Protein AF-0000000085768126 (afdb_homodimer)

Foldseek 3Di:
DPPCPPPPLLDPVLLVCLVVQADDDPDDLVVSLVVLVVSVVSNFDDQVSPDDDPNHRDHGDDCDLVNLLVSLQVSQCRVPVCRVVVCCVVCVVVCPVDPPNVCSVVCSVCVVVSVVVVVVVVVVVVVVVVVVVPPPPPDPPPPPQPVVCVVVVHDRPPPPD/DPPPVDPPLLDPVLLCCLVVQADDDPDDLVVSLVVLVNSVVSNFDDQVSPDDDPNHRDHGDDCDLVNLLVSLQVSQCRVPVCRVVVCCVVCVVVCPVDPPNVCSVVCSVCVVVSVVVVVVVVVVVVVVVVVVVPPPPPDPPPPPQPVVCVVVVDDRPPPPD

Organism: Holothuria leucospilota (NCBI:txid206669)

Structure (mmCIF, N/CA/C/O backbone):
data_AF-0000000085768126-model_v1
#
loop_
_entity.id
_entity.type
_entity.pdbx_description
1 polymer 'Uncharacterized protein'
#
loop_
_atom_site.group_PDB
_atom_site.id
_atom_site.type_symbol
_atom_site.label_atom_id
_atom_site.label_alt_id
_atom_site.label_comp_id
_atom_site.label_asym_id
_atom_site.label_entity_id
_atom_site.label_seq_id
_atom_site.pdbx_PDB_ins_code
_atom_site.Cartn_x
_atom_site.Cartn_y
_atom_site.Cartn_z
_atom_site.occupancy
_atom_site.B_iso_or_equiv
_atom_site.auth_seq_id
_atom_site.auth_comp_id
_atom_site.auth_asym_id
_atom_site.auth_atom_id
_atom_site.pdbx_PDB_model_num
ATOM 1 N N . MET A 1 1 ? 17.344 -19.062 17.188 1 19.67 1 MET A N 1
ATOM 2 C CA . MET A 1 1 ? 16.25 -18.703 18.078 1 19.67 1 MET A CA 1
ATOM 3 C C . MET A 1 1 ? 15.172 -17.938 17.312 1 19.67 1 MET A C 1
ATOM 5 O O . MET A 1 1 ? 15.414 -16.844 16.812 1 19.67 1 MET A O 1
ATOM 9 N N . ILE A 1 2 ? 14.375 -18.531 16.5 1 21.92 2 ILE A N 1
ATOM 10 C CA . ILE A 1 2 ? 13.5 -18.344 15.344 1 21.92 2 ILE A CA 1
ATOM 11 C C . ILE A 1 2 ? 12.297 -17.484 15.727 1 21.92 2 ILE A C 1
ATOM 13 O O . ILE A 1 2 ? 11.711 -17.672 16.797 1 21.92 2 ILE A O 1
ATOM 17 N N . ARG A 1 3 ? 12.25 -16.203 15.562 1 25.89 3 ARG A N 1
ATOM 18 C CA . ARG A 1 3 ? 11.266 -15.219 16.016 1 25.89 3 ARG A CA 1
ATOM 19 C C . ARG A 1 3 ? 9.867 -15.828 16.047 1 25.89 3 ARG A C 1
ATOM 21 O O . ARG A 1 3 ? 9.352 -16.266 15.016 1 25.89 3 ARG A O 1
ATOM 28 N N . LEU A 1 4 ? 9.539 -16.594 16.969 1 26.02 4 LEU A N 1
ATOM 29 C CA . LEU A 1 4 ? 8.305 -17.188 17.469 1 26.02 4 LEU A CA 1
ATOM 30 C C . LEU A 1 4 ? 7.152 -16.188 17.359 1 26.02 4 LEU A C 1
ATOM 32 O O . LEU A 1 4 ? 7.094 -15.219 18.125 1 26.02 4 LEU A O 1
ATOM 36 N N . HIS A 1 5 ? 7.008 -15.43 16.328 1 31.81 5 HIS A N 1
ATOM 37 C CA . HIS A 1 5 ? 5.816 -14.609 16.156 1 31.81 5 HIS A CA 1
ATOM 38 C C . HIS A 1 5 ? 4.594 -15.273 16.781 1 31.81 5 HIS A C 1
ATOM 40 O O . HIS A 1 5 ? 4.211 -16.375 16.391 1 31.81 5 HIS A O 1
ATOM 46 N N . TYR A 1 6 ? 4.344 -15.305 17.969 1 30.72 6 TYR A N 1
ATOM 47 C CA . TYR A 1 6 ? 3.18 -15.711 18.75 1 30.72 6 TYR A CA 1
ATOM 48 C C . TYR A 1 6 ? 1.896 -15.539 17.953 1 30.72 6 TYR A C 1
ATOM 50 O O . TYR A 1 6 ? 1.869 -14.797 16.969 1 30.72 6 TYR A O 1
ATOM 58 N N . GLY A 1 7 ? 0.74 -16.359 18.266 1 35.06 7 GLY A N 1
ATOM 59 C CA . GLY A 1 7 ? -0.595 -16.719 17.797 1 35.06 7 GLY A CA 1
ATOM 60 C C . GLY A 1 7 ? -1.416 -15.508 17.375 1 35.06 7 GLY A C 1
ATOM 61 O O . GLY A 1 7 ? -2.641 -15.508 17.531 1 35.06 7 GLY A O 1
ATOM 62 N N . PHE A 1 8 ? -0.805 -14.406 17.375 1 40.41 8 PHE A N 1
ATOM 63 C CA . PHE A 1 8 ? -1.744 -13.344 17.016 1 40.41 8 PHE A CA 1
ATOM 64 C C . PHE A 1 8 ? -2.434 -13.656 15.695 1 40.41 8 PHE A C 1
ATOM 66 O O . PHE A 1 8 ? -1.77 -13.922 14.695 1 40.41 8 PHE A O 1
ATOM 73 N N . GLN A 1 9 ? -3.441 -14.406 15.805 1 44.56 9 GLN A N 1
ATOM 74 C CA . GLN A 1 9 ? -4.355 -14.656 14.695 1 44.56 9 GLN A CA 1
ATOM 75 C C . GLN A 1 9 ? -4.445 -13.445 13.773 1 44.56 9 GLN A C 1
ATOM 77 O O . GLN A 1 9 ? -4.562 -12.312 14.242 1 44.56 9 GLN A O 1
ATOM 82 N N . THR A 1 10 ? -3.637 -13.555 12.648 1 55.72 10 THR A N 1
ATOM 83 C CA . THR A 1 10 ? -3.779 -12.586 11.562 1 55.72 10 THR A CA 1
ATOM 84 C C . THR A 1 10 ? -5.227 -12.133 11.43 1 55.72 10 THR A C 1
ATOM 86 O O . THR A 1 10 ? -6.117 -12.938 11.156 1 55.72 10 THR A O 1
ATOM 89 N N . SER A 1 11 ? -5.695 -11.25 12.383 1 60.53 11 SER A N 1
ATOM 90 C CA . SER A 1 11 ? -7.016 -10.672 12.141 1 60.53 11 SER A CA 1
ATOM 91 C C . SER A 1 11 ? -6.949 -9.562 11.094 1 60.53 11 SER A C 1
ATOM 93 O O . SER A 1 11 ? -5.863 -9.109 10.727 1 60.53 11 SER A O 1
ATOM 95 N N . GLY A 1 12 ? -8.039 -9.453 10.375 1 66.38 12 GLY A N 1
ATOM 96 C CA . GLY A 1 12 ? -8.18 -8.289 9.508 1 66.38 12 GLY A CA 1
ATOM 97 C C . GLY A 1 12 ? -7.742 -7 10.172 1 66.38 12 GLY A C 1
ATOM 98 O O . GLY A 1 12 ? -7.277 -6.078 9.492 1 66.38 12 GLY A O 1
ATOM 99 N N . SER A 1 13 ? -7.715 -6.98 11.484 1 74.75 13 SER A N 1
ATOM 100 C CA . SER A 1 13 ? -7.301 -5.789 12.219 1 74.75 13 SER A CA 1
ATOM 101 C C . SER A 1 13 ? -5.781 -5.629 12.203 1 74.75 13 SER A C 1
ATOM 103 O O . SER A 1 13 ? -5.273 -4.508 12.156 1 74.75 13 SER A O 1
ATOM 105 N N . HIS A 1 14 ? -5.145 -6.711 12.125 1 82.38 14 HIS A N 1
ATOM 106 C CA . HIS A 1 14 ? -3.686 -6.691 12.117 1 82.38 14 HIS A CA 1
ATOM 107 C C . HIS A 1 14 ? -3.148 -6.055 10.836 1 82.38 14 HIS A C 1
ATOM 109 O O . HIS A 1 14 ? -2.154 -5.328 10.875 1 82.38 14 HIS A O 1
ATOM 115 N N . PHE A 1 15 ? -3.887 -6.301 9.828 1 89.38 15 PHE A N 1
ATOM 116 C CA . PHE A 1 15 ? -3.475 -5.742 8.547 1 89.38 15 PHE A CA 1
ATOM 117 C C . PHE A 1 15 ? -3.447 -4.219 8.602 1 89.38 15 PHE A C 1
ATOM 119 O O . PHE A 1 15 ? -2.551 -3.586 8.039 1 89.38 15 PHE A O 1
ATOM 126 N N . LEU A 1 16 ? -4.312 -3.645 9.359 1 93.56 16 LEU A N 1
ATOM 127 C CA . LEU A 1 16 ? -4.43 -2.193 9.461 1 93.56 16 LEU A CA 1
ATOM 128 C C . LEU A 1 16 ? -3.252 -1.609 10.234 1 93.56 16 LEU A C 1
ATOM 130 O O . LEU A 1 16 ? -2.98 -0.409 10.148 1 93.56 16 LEU A O 1
ATOM 134 N N . ASP A 1 17 ? -2.559 -2.391 10.969 1 92.06 17 ASP A N 1
ATOM 135 C CA . ASP A 1 17 ? -1.401 -1.924 11.727 1 92.06 17 ASP A CA 1
ATOM 136 C C . ASP A 1 17 ? -0.265 -1.511 10.797 1 92.06 17 ASP A C 1
ATOM 138 O O . ASP A 1 17 ? 0.667 -0.819 11.211 1 92.06 17 ASP A O 1
ATOM 142 N N . LEU A 1 18 ? -0.354 -1.958 9.578 1 93.12 18 LEU A N 1
ATOM 143 C CA . LEU A 1 18 ? 0.599 -1.505 8.57 1 93.12 18 LEU A CA 1
ATOM 144 C C . LEU A 1 18 ? 0.631 0.018 8.5 1 93.12 18 LEU A C 1
ATOM 146 O O . LEU A 1 18 ? 1.672 0.607 8.203 1 93.12 18 LEU A O 1
ATOM 150 N N . ASN A 1 19 ? -0.471 0.604 8.781 1 94 19 ASN A N 1
ATOM 151 C CA . ASN A 1 19 ? -0.594 2.057 8.703 1 94 19 ASN A CA 1
ATOM 152 C C . ASN A 1 19 ? 0.295 2.748 9.734 1 94 19 ASN A C 1
ATOM 154 O O . ASN A 1 19 ? 0.642 3.92 9.578 1 94 19 ASN A O 1
ATOM 158 N N . ASP A 1 20 ? 0.643 2.066 10.773 1 92.25 20 ASP A N 1
ATOM 159 C CA . ASP A 1 20 ? 1.375 2.67 11.883 1 92.25 20 ASP A CA 1
ATOM 160 C C . ASP A 1 20 ? 2.883 2.508 11.695 1 92.25 20 ASP A C 1
ATOM 162 O O . ASP A 1 20 ? 3.67 3.07 12.461 1 92.25 20 ASP A O 1
ATOM 166 N N . ILE A 1 21 ? 3.211 1.778 10.711 1 95.19 21 ILE A N 1
ATOM 167 C CA . ILE A 1 21 ? 4.637 1.566 10.477 1 95.19 21 ILE A CA 1
ATOM 168 C C . ILE A 1 21 ? 5.258 2.834 9.891 1 95.19 21 ILE A C 1
ATOM 170 O O . ILE A 1 21 ? 4.727 3.41 8.938 1 95.19 21 ILE A O 1
ATOM 174 N N . LYS A 1 22 ? 6.266 3.299 10.508 1 96.31 22 LYS A N 1
ATOM 175 C CA . LYS A 1 22 ? 7.031 4.461 10.062 1 96.31 22 LYS A CA 1
ATOM 176 C C . LYS A 1 22 ? 8.531 4.215 10.188 1 96.31 22 LYS A C 1
ATOM 178 O O . LYS A 1 22 ? 8.953 3.314 10.922 1 96.31 22 LYS A O 1
ATOM 183 N N . LEU A 1 23 ? 9.305 4.902 9.461 1 97.06 23 LEU A N 1
ATOM 184 C CA . LEU A 1 23 ? 10.75 4.867 9.641 1 97.06 23 LEU A CA 1
ATOM 185 C C . LEU A 1 23 ? 11.148 5.453 10.992 1 97.06 23 LEU A C 1
ATOM 187 O O . LEU A 1 23 ? 10.852 6.617 11.281 1 97.06 23 LEU A O 1
ATOM 191 N N . GLU A 1 24 ? 11.75 4.656 11.797 1 95.5 24 GLU A N 1
ATOM 192 C CA . GLU A 1 24 ? 12.172 5.117 13.117 1 95.5 24 GLU A CA 1
ATOM 193 C C . GLU A 1 24 ? 13.5 5.863 13.039 1 95.5 24 GLU A C 1
ATOM 195 O O . GLU A 1 24 ? 14.266 5.688 12.086 1 95.5 24 GLU A O 1
ATOM 200 N N . VAL A 1 25 ? 13.703 6.68 14.102 1 93.94 25 VAL A N 1
ATOM 201 C CA . VAL A 1 25 ? 14.953 7.438 14.172 1 93.94 25 VAL A CA 1
ATOM 202 C C . VAL A 1 25 ? 16.141 6.484 14.203 1 93.94 25 VAL A C 1
ATOM 204 O O . VAL A 1 25 ? 16.141 5.504 14.953 1 93.94 25 VAL A O 1
ATOM 207 N N . ASP A 1 26 ? 17.125 6.641 13.289 1 93.12 26 ASP A N 1
ATOM 208 C CA . ASP A 1 26 ? 18.391 5.898 13.203 1 93.12 26 ASP A CA 1
ATOM 209 C C . ASP A 1 26 ? 18.141 4.469 12.727 1 93.12 26 ASP A C 1
ATOM 211 O O . ASP A 1 26 ? 19.016 3.605 12.875 1 93.12 26 ASP A O 1
ATOM 215 N N . GLU A 1 27 ? 16.969 4.184 12.305 1 95.88 27 GLU A N 1
ATOM 216 C CA . GLU A 1 27 ? 16.688 2.869 11.734 1 95.88 27 GLU A CA 1
ATOM 217 C C . GLU A 1 27 ? 17.297 2.725 10.344 1 95.88 27 GLU A C 1
ATOM 219 O O . GLU A 1 27 ? 17.219 3.645 9.523 1 95.88 27 GLU A O 1
ATOM 224 N N . ARG A 1 28 ? 17.984 1.6 10.266 1 96.38 28 ARG A N 1
ATOM 225 C CA . ARG A 1 28 ? 18.469 1.31 8.914 1 96.38 28 ARG A CA 1
ATOM 226 C C . ARG A 1 28 ? 17.312 1.061 7.961 1 96.38 28 ARG A C 1
ATOM 228 O O . ARG A 1 28 ? 16.312 0.429 8.336 1 96.38 28 ARG A O 1
ATOM 235 N N . TYR A 1 29 ? 17.422 1.49 6.707 1 97.19 29 TYR A N 1
ATOM 236 C CA . TYR A 1 29 ? 16.391 1.315 5.695 1 97.19 29 TYR A CA 1
ATOM 237 C C . TYR A 1 29 ? 16.047 -0.158 5.516 1 97.19 29 TYR A C 1
ATOM 239 O O . TYR A 1 29 ? 14.875 -0.513 5.355 1 97.19 29 TYR A O 1
ATOM 247 N N . GLU A 1 30 ? 17.062 -0.998 5.59 1 97.25 30 GLU A N 1
ATOM 248 C CA . GLU A 1 30 ? 16.844 -2.432 5.414 1 97.25 30 GLU A CA 1
ATOM 249 C C . GLU A 1 30 ? 16.031 -3.016 6.562 1 97.25 30 GLU A C 1
ATOM 251 O O . GLU A 1 30 ? 15.234 -3.941 6.359 1 97.25 30 GLU A O 1
ATOM 256 N N . ASP A 1 31 ? 16.156 -2.521 7.75 1 97.25 31 ASP A N 1
ATOM 257 C CA . ASP A 1 31 ? 15.367 -2.984 8.891 1 97.25 31 ASP A CA 1
ATOM 258 C C . ASP A 1 31 ? 13.891 -2.629 8.711 1 97.25 31 ASP A C 1
ATOM 260 O O . ASP A 1 31 ? 13.016 -3.426 9.047 1 97.25 31 ASP A O 1
ATOM 264 N N . LEU A 1 32 ? 13.68 -1.442 8.242 1 97.81 32 LEU A N 1
ATOM 265 C CA . LEU A 1 32 ? 12.312 -1.045 7.914 1 97.81 32 LEU A CA 1
ATOM 266 C C . LEU A 1 32 ? 11.688 -2.012 6.91 1 97.81 32 LEU A C 1
ATOM 268 O O . LEU A 1 32 ? 10.539 -2.428 7.074 1 97.81 32 LEU A O 1
ATOM 272 N N . TYR A 1 33 ? 12.477 -2.379 5.934 1 97.94 33 TYR A N 1
ATOM 273 C CA . TYR A 1 33 ? 12 -3.316 4.922 1 97.94 33 TYR A CA 1
ATOM 274 C C . TYR A 1 33 ? 11.633 -4.656 5.551 1 97.94 33 TYR A C 1
ATOM 276 O O . TYR A 1 33 ? 10.594 -5.238 5.23 1 97.94 33 TYR A O 1
ATOM 284 N N . GLN A 1 34 ? 12.422 -5.078 6.398 1 97.44 34 GLN A N 1
ATOM 285 C CA . GLN A 1 34 ? 12.188 -6.355 7.062 1 97.44 34 GLN A CA 1
ATOM 286 C C . GLN A 1 34 ? 10.938 -6.305 7.93 1 97.44 34 GLN A C 1
ATOM 288 O O . GLN A 1 34 ? 10.188 -7.277 8 1 97.44 34 GLN A O 1
ATOM 293 N N . ARG A 1 35 ? 10.719 -5.203 8.594 1 96.62 35 ARG A N 1
ATOM 294 C CA . ARG A 1 35 ? 9.5 -5.043 9.391 1 96.62 35 ARG A CA 1
ATOM 295 C C . ARG A 1 35 ? 8.258 -5.082 8.508 1 96.62 35 ARG A C 1
ATOM 297 O O . ARG A 1 35 ? 7.254 -5.695 8.867 1 96.62 35 ARG A O 1
ATOM 304 N N . LEU A 1 36 ? 8.367 -4.48 7.332 1 96.69 36 LEU A N 1
ATOM 305 C CA . LEU A 1 36 ? 7.254 -4.48 6.391 1 96.69 36 LEU A CA 1
ATOM 306 C C . LEU A 1 36 ? 6.98 -5.887 5.871 1 96.69 36 LEU A C 1
ATOM 308 O O . LEU A 1 36 ? 5.828 -6.324 5.816 1 96.69 36 LEU A O 1
ATOM 312 N N . CYS A 1 37 ? 8.039 -6.602 5.527 1 96.12 37 CYS A N 1
ATOM 313 C CA . CYS A 1 37 ? 7.895 -7.977 5.07 1 96.12 37 CYS A CA 1
ATOM 314 C C . CYS A 1 37 ? 7.246 -8.844 6.141 1 96.12 37 CYS A C 1
ATOM 316 O O . CYS A 1 37 ? 6.34 -9.625 5.848 1 96.12 37 CYS A O 1
ATOM 318 N N . ALA A 1 38 ? 7.645 -8.625 7.336 1 93.38 38 ALA A N 1
ATOM 319 C CA . ALA A 1 38 ? 7.172 -9.453 8.445 1 93.38 38 ALA A CA 1
ATOM 320 C C . ALA A 1 38 ? 5.672 -9.266 8.664 1 93.38 38 ALA A C 1
ATOM 322 O O . ALA A 1 38 ? 4.938 -10.25 8.805 1 93.38 38 ALA A O 1
ATOM 323 N N . ILE A 1 39 ? 5.254 -8.047 8.672 1 92.62 39 ILE A N 1
ATOM 324 C CA . ILE A 1 39 ? 3.844 -7.785 8.945 1 92.62 39 ILE A CA 1
ATOM 325 C C . ILE A 1 39 ? 2.988 -8.328 7.801 1 92.62 39 ILE A C 1
ATOM 327 O O . ILE A 1 39 ? 1.88 -8.82 8.023 1 92.62 39 ILE A O 1
ATOM 331 N N . ILE A 1 40 ? 3.459 -8.203 6.566 1 93.75 40 ILE A N 1
ATOM 332 C CA . ILE A 1 40 ? 2.686 -8.68 5.422 1 93.75 40 ILE A CA 1
ATOM 333 C C . ILE A 1 40 ? 2.637 -10.203 5.43 1 93.75 40 ILE A C 1
ATOM 335 O O . ILE A 1 40 ? 1.578 -10.797 5.219 1 93.75 40 ILE A O 1
ATOM 339 N N . GLU A 1 41 ? 3.715 -10.805 5.707 1 91.31 41 GLU A N 1
ATOM 340 C CA . GLU A 1 41 ? 3.754 -12.266 5.785 1 91.31 41 GLU A CA 1
ATOM 341 C C . GLU A 1 41 ? 2.818 -12.781 6.871 1 91.31 41 GLU A C 1
ATOM 343 O O . GLU A 1 41 ? 2.119 -13.781 6.672 1 91.31 41 GLU A O 1
ATOM 348 N N . ASP A 1 42 ? 2.781 -12.047 7.926 1 88.38 42 ASP A N 1
ATOM 349 C CA . ASP A 1 42 ? 1.903 -12.398 9.039 1 88.38 42 ASP A CA 1
ATOM 350 C C . ASP A 1 42 ? 0.437 -12.188 8.664 1 88.38 42 ASP A C 1
ATOM 352 O O . ASP A 1 42 ? -0.459 -12.672 9.359 1 88.38 42 ASP A O 1
ATOM 356 N N . SER A 1 43 ? 0.296 -11.406 7.633 1 88.94 43 SER A N 1
ATOM 357 C CA . SER A 1 43 ? -1.07 -11.039 7.273 1 88.94 43 SER A CA 1
ATOM 358 C C . SER A 1 43 ? -1.609 -11.93 6.16 1 88.94 43 SER A C 1
ATOM 360 O O . SER A 1 43 ? -2.779 -11.82 5.785 1 88.94 43 SER A O 1
ATOM 362 N N . LEU A 1 44 ? -0.746 -12.789 5.645 1 91.69 44 LEU A N 1
ATOM 363 C CA . LEU A 1 44 ? -1.207 -13.727 4.625 1 91.69 44 LEU A CA 1
ATOM 364 C C . LEU A 1 44 ? -2.201 -14.719 5.215 1 91.69 44 LEU A C 1
ATOM 366 O O . LEU A 1 44 ? -1.986 -15.242 6.309 1 91.69 44 LEU A O 1
ATOM 370 N N . LEU A 1 45 ? -3.184 -14.922 4.477 1 89.25 45 LEU A N 1
ATOM 371 C CA . LEU A 1 45 ? -4.262 -15.75 5 1 89.25 45 LEU A CA 1
ATOM 372 C C . LEU A 1 45 ? -3.93 -17.234 4.848 1 89.25 45 LEU A C 1
ATOM 374 O O . LEU A 1 45 ? -3.35 -17.641 3.844 1 89.25 45 LEU A O 1
ATOM 378 N N . THR A 1 46 ? -4.305 -17.969 5.898 1 87.94 46 THR A N 1
ATOM 379 C CA . THR A 1 46 ? -4.195 -19.422 5.918 1 87.94 46 THR A CA 1
ATOM 380 C C . THR A 1 46 ? -5.535 -20.062 6.27 1 87.94 46 THR A C 1
ATOM 382 O O . THR A 1 46 ? -6.398 -19.406 6.871 1 87.94 46 THR A O 1
ATOM 385 N N . PRO A 1 47 ? -5.715 -21.266 5.832 1 85.25 47 PRO A N 1
ATOM 386 C CA . PRO A 1 47 ? -6.965 -21.922 6.207 1 85.25 47 PRO A CA 1
ATOM 387 C C . PRO A 1 47 ? -7.176 -21.969 7.719 1 85.25 47 PRO A C 1
ATOM 389 O O . PRO A 1 47 ? -8.32 -22 8.188 1 85.25 47 PRO A O 1
ATOM 392 N N . GLU A 1 48 ? -6.176 -21.891 8.469 1 82.56 48 GLU A N 1
ATOM 393 C CA . GLU A 1 48 ? -6.246 -21.984 9.93 1 82.56 48 GLU A CA 1
ATOM 394 C C . GLU A 1 48 ? -6.68 -20.656 10.547 1 82.56 48 GLU A C 1
ATOM 396 O O . GLU A 1 48 ? -7.086 -20.625 11.711 1 82.56 48 GLU A O 1
ATOM 401 N N . SER A 1 49 ? -6.609 -19.625 9.812 1 79.75 49 SER A N 1
ATOM 402 C CA . SER A 1 49 ? -6.914 -18.297 10.359 1 79.75 49 SER A CA 1
ATOM 403 C C . SER A 1 49 ? -8.406 -18.141 10.617 1 79.75 49 SER A C 1
ATOM 405 O O . SER A 1 49 ? -8.82 -17.266 11.375 1 79.75 49 SER A O 1
ATOM 407 N N . ASN A 1 50 ? -9.281 -18.906 10.086 1 83 50 ASN A N 1
ATOM 408 C CA . ASN A 1 50 ? -10.734 -18.812 10.211 1 83 50 ASN A CA 1
ATOM 409 C C . ASN A 1 50 ? -11.25 -17.453 9.75 1 83 50 ASN A C 1
ATOM 411 O O . ASN A 1 50 ? -12.18 -16.906 10.352 1 83 50 ASN A O 1
ATOM 415 N N . ILE A 1 51 ? -10.5 -16.812 8.883 1 88 51 ILE A N 1
ATOM 416 C CA . ILE A 1 51 ? -10.898 -15.547 8.289 1 88 51 ILE A CA 1
ATOM 417 C C . ILE A 1 51 ? -11.508 -15.789 6.906 1 88 51 ILE A C 1
ATOM 419 O O . ILE A 1 51 ? -10.969 -16.578 6.117 1 88 51 ILE A O 1
ATOM 423 N N . THR A 1 52 ? -12.703 -15.18 6.723 1 91.44 52 THR A N 1
ATOM 424 C CA . THR A 1 52 ? -13.359 -15.312 5.426 1 91.44 52 THR A C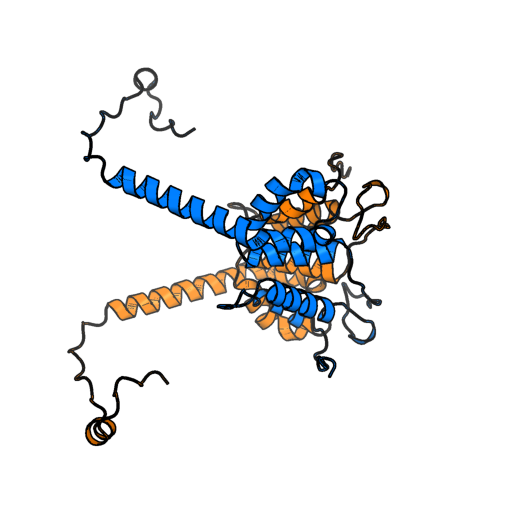A 1
ATOM 425 C C . THR A 1 52 ? -13.102 -14.078 4.562 1 91.44 52 THR A C 1
ATOM 427 O O . THR A 1 52 ? -12.93 -12.977 5.082 1 91.44 52 THR A O 1
ATOM 430 N N . HIS A 1 53 ? -13.031 -14.305 3.289 1 93.44 53 HIS A N 1
ATOM 431 C CA . HIS A 1 53 ? -12.914 -13.258 2.279 1 93.44 53 HIS A CA 1
ATOM 432 C C . HIS A 1 53 ? -14.117 -13.258 1.344 1 93.44 53 HIS A C 1
ATOM 434 O O . HIS A 1 53 ? -14.289 -14.188 0.547 1 93.44 53 HIS A O 1
ATOM 440 N N . HIS A 1 54 ? -14.891 -12.219 1.48 1 94.44 54 HIS A N 1
ATOM 441 C CA . HIS A 1 54 ? -16.141 -12.102 0.728 1 94.44 54 HIS A CA 1
ATOM 442 C C . HIS A 1 54 ? -17.016 -13.328 0.93 1 94.44 54 HIS A C 1
ATOM 444 O O . HIS A 1 54 ? -17.609 -13.844 -0.027 1 94.44 54 HIS A O 1
ATOM 450 N N . GLY A 1 55 ? -16.969 -13.828 2.146 1 91.12 55 GLY A N 1
ATOM 451 C CA . GLY A 1 55 ? -17.859 -14.922 2.512 1 91.12 55 GLY A CA 1
ATOM 452 C C . GLY A 1 55 ? -17.266 -16.281 2.213 1 91.12 55 GLY A C 1
ATOM 453 O O . GLY A 1 55 ? -17.844 -17.312 2.564 1 91.12 55 GLY A O 1
ATOM 454 N N . ALA A 1 56 ? -16.141 -16.312 1.553 1 89.88 56 ALA A N 1
ATOM 455 C CA . ALA A 1 56 ? -15.523 -17.578 1.196 1 89.88 56 ALA A CA 1
ATOM 456 C C . ALA A 1 56 ? -14.344 -17.891 2.113 1 89.88 56 ALA A C 1
ATOM 458 O O . ALA A 1 56 ? -13.656 -16.984 2.58 1 89.88 56 ALA A O 1
ATOM 459 N N . THR A 1 57 ? -14.211 -19.172 2.309 1 84.94 57 THR A N 1
ATOM 460 C CA . THR A 1 57 ? -13.023 -19.594 3.039 1 84.94 57 THR A CA 1
ATOM 461 C C . THR A 1 57 ? -11.789 -19.5 2.154 1 84.94 57 THR A C 1
ATOM 463 O O . THR A 1 57 ? -11.859 -19.734 0.945 1 84.94 57 THR A O 1
ATOM 466 N N . ILE A 1 58 ? -10.75 -19.125 2.836 1 79.19 58 ILE A N 1
ATOM 467 C CA . ILE A 1 58 ? -9.547 -18.812 2.068 1 79.19 58 ILE A CA 1
ATOM 468 C C . ILE A 1 58 ? -8.602 -20.016 2.104 1 79.19 58 ILE A C 1
ATOM 470 O O . ILE A 1 58 ? -8.523 -20.719 3.107 1 79.19 58 ILE A O 1
ATOM 474 N N . THR A 1 59 ? -8.062 -20.234 0.954 1 80.94 59 THR A N 1
ATOM 475 C CA . THR A 1 59 ? -6.938 -21.156 0.839 1 80.94 59 THR A CA 1
ATOM 476 C C . THR A 1 59 ? -5.633 -20.484 1.253 1 80.94 59 THR A C 1
ATOM 478 O O . THR A 1 59 ? -5.613 -19.281 1.54 1 80.94 59 THR A O 1
ATOM 481 N N . GLU A 1 60 ? -4.602 -21.219 1.25 1 89.75 60 GLU A N 1
ATOM 482 C CA . GLU A 1 60 ? -3.285 -20.703 1.62 1 89.75 60 GLU A CA 1
ATOM 483 C C . GLU A 1 60 ? -2.812 -19.641 0.641 1 89.75 60 GLU A C 1
ATOM 485 O O . GLU A 1 60 ? -2.732 -19.891 -0.564 1 89.75 60 GLU A O 1
ATOM 490 N N . GLU A 1 61 ? -2.607 -18.5 1.244 1 91.62 61 GLU A N 1
ATOM 491 C CA . GLU A 1 61 ? -2.109 -17.406 0.413 1 91.62 61 GLU A CA 1
ATOM 492 C C . GLU A 1 61 ? -0.583 -17.391 0.384 1 91.62 61 GLU A C 1
ATOM 494 O O . GLU A 1 61 ? 0.066 -17.672 1.392 1 91.62 61 GLU A O 1
ATOM 499 N N . GLU A 1 62 ? -0.13 -17.016 -0.796 1 90.06 62 GLU A N 1
ATOM 500 C CA . GLU A 1 62 ? 1.312 -16.859 -0.95 1 90.06 62 GLU A CA 1
ATOM 501 C C . GLU A 1 62 ? 1.667 -15.422 -1.317 1 90.06 62 GLU A C 1
ATOM 503 O O . GLU A 1 62 ? 0.814 -14.664 -1.793 1 90.06 62 GLU A O 1
ATOM 508 N N . LEU A 1 63 ? 2.895 -15.133 -0.995 1 94.19 63 LEU A N 1
ATOM 509 C CA . LEU A 1 63 ? 3.396 -13.82 -1.4 1 94.19 63 LEU A CA 1
ATOM 510 C C . LEU A 1 63 ? 3.539 -13.742 -2.916 1 94.19 63 LEU A C 1
ATOM 512 O O . LEU A 1 63 ? 4.406 -14.398 -3.498 1 94.19 63 LEU A O 1
ATOM 516 N N . THR A 1 64 ? 2.688 -12.867 -3.52 1 93.94 64 THR A N 1
ATOM 517 C CA . THR A 1 64 ? 2.703 -12.734 -4.973 1 93.94 64 THR A CA 1
ATOM 518 C C . THR A 1 64 ? 3.676 -11.641 -5.406 1 93.94 64 THR A C 1
ATOM 520 O O . THR A 1 64 ? 4.051 -10.789 -4.605 1 93.94 64 THR A O 1
ATOM 523 N N . PRO A 1 65 ? 4.074 -11.625 -6.637 1 93.81 65 PRO A N 1
ATOM 524 C CA . PRO A 1 65 ? 4.969 -10.578 -7.137 1 93.81 65 PRO A CA 1
ATOM 525 C C . PRO A 1 65 ? 4.414 -9.172 -6.918 1 93.81 65 PRO A C 1
ATOM 527 O O . PRO A 1 65 ? 5.141 -8.281 -6.477 1 93.81 65 PRO A O 1
ATOM 530 N N . THR A 1 66 ? 3.16 -9 -7.195 1 93.94 66 THR A N 1
ATOM 531 C CA . THR A 1 66 ? 2.568 -7.672 -7.039 1 93.94 66 THR A CA 1
ATOM 532 C C . THR A 1 66 ? 2.518 -7.27 -5.57 1 93.94 66 THR A C 1
ATOM 534 O O . THR A 1 66 ? 2.701 -6.098 -5.234 1 93.94 66 THR A O 1
ATOM 537 N N . LEU A 1 67 ? 2.291 -8.25 -4.719 1 95 67 LEU A N 1
ATOM 538 C CA . LEU A 1 67 ? 2.328 -7.953 -3.293 1 95 67 LEU A CA 1
ATOM 539 C C . LEU A 1 67 ? 3.732 -7.547 -2.859 1 95 67 LEU A C 1
ATOM 541 O O . LEU A 1 67 ? 3.896 -6.617 -2.064 1 95 67 LEU A O 1
ATOM 545 N N . GLU A 1 68 ? 4.719 -8.203 -3.346 1 96.06 68 GLU A N 1
ATOM 546 C CA . GLU A 1 68 ? 6.098 -7.828 -3.047 1 96.06 68 GLU A CA 1
ATOM 547 C C . GLU A 1 68 ? 6.418 -6.43 -3.568 1 96.06 68 GLU A C 1
ATOM 549 O O . GLU A 1 68 ? 7.125 -5.664 -2.91 1 96.06 68 GLU A O 1
ATOM 554 N N . ASN A 1 69 ? 5.906 -6.152 -4.773 1 96.19 69 ASN A N 1
ATOM 555 C CA . ASN A 1 69 ? 6.062 -4.801 -5.305 1 96.19 69 ASN A CA 1
ATOM 556 C C . ASN A 1 69 ? 5.469 -3.758 -4.363 1 96.19 69 ASN A C 1
ATOM 558 O O . ASN A 1 69 ? 6.047 -2.686 -4.172 1 96.19 69 ASN A O 1
ATOM 562 N N . PHE A 1 70 ? 4.352 -4.102 -3.779 1 96.38 70 PHE A N 1
ATOM 563 C CA . PHE A 1 70 ? 3.701 -3.191 -2.846 1 96.38 70 PHE A CA 1
ATOM 564 C C . PHE A 1 70 ? 4.578 -2.955 -1.621 1 96.38 70 PHE A C 1
ATOM 566 O O . PHE A 1 70 ? 4.641 -1.839 -1.102 1 96.38 70 PHE A O 1
ATOM 573 N N . ILE A 1 71 ? 5.168 -3.988 -1.17 1 97.25 71 ILE A N 1
ATOM 574 C CA . ILE A 1 71 ? 6.055 -3.869 -0.016 1 97.25 71 ILE A CA 1
ATOM 575 C C . ILE A 1 71 ? 7.199 -2.91 -0.338 1 97.25 71 ILE A C 1
ATOM 577 O O . ILE A 1 71 ? 7.496 -2.006 0.445 1 97.25 71 ILE A O 1
ATOM 581 N N . VAL A 1 72 ? 7.777 -3.043 -1.492 1 98.06 72 VAL A N 1
ATOM 582 C CA . VAL A 1 72 ? 8.906 -2.203 -1.885 1 98.06 72 VAL A CA 1
ATOM 583 C C . VAL A 1 72 ? 8.438 -0.762 -2.068 1 98.06 72 VAL A C 1
ATOM 585 O O . VAL A 1 72 ? 9.102 0.176 -1.626 1 98.06 72 VAL A O 1
ATOM 588 N N . LEU A 1 73 ? 7.285 -0.601 -2.711 1 97.38 73 LEU A N 1
ATOM 589 C CA . LEU A 1 73 ? 6.75 0.744 -2.898 1 97.38 73 LEU A CA 1
ATOM 590 C C . LEU A 1 73 ? 6.512 1.426 -1.555 1 97.38 73 LEU A C 1
ATOM 592 O O . LEU A 1 73 ? 6.852 2.6 -1.381 1 97.38 73 LEU A O 1
ATOM 596 N N . THR A 1 74 ? 5.918 0.691 -0.643 1 97.69 74 THR A N 1
ATOM 597 C CA . THR A 1 74 ? 5.656 1.229 0.688 1 97.69 74 THR A CA 1
ATOM 598 C C . THR A 1 74 ? 6.965 1.586 1.392 1 97.69 74 THR A C 1
ATOM 600 O O . THR A 1 74 ? 7.062 2.633 2.035 1 97.69 74 THR A O 1
ATOM 603 N N . TRP A 1 75 ? 7.914 0.693 1.243 1 98.56 75 TRP A N 1
ATOM 604 C CA . TRP A 1 75 ? 9.25 0.9 1.797 1 98.56 75 TRP A CA 1
ATOM 605 C C . TRP A 1 75 ? 9.852 2.207 1.29 1 98.56 75 TRP A C 1
ATOM 607 O O . TRP A 1 75 ? 10.273 3.051 2.084 1 98.56 75 TRP A O 1
ATOM 617 N N . LEU A 1 76 ? 9.812 2.439 0.033 1 98.19 76 LEU A N 1
ATOM 618 C CA . LEU A 1 76 ? 10.336 3.656 -0.578 1 98.19 76 LEU A CA 1
ATOM 619 C C . LEU A 1 76 ? 9.586 4.883 -0.072 1 98.19 76 LEU A C 1
ATOM 621 O O . LEU A 1 76 ? 10.203 5.879 0.313 1 98.19 76 LEU A O 1
ATOM 625 N N . ARG A 1 77 ? 8.297 4.777 0.004 1 97.31 77 ARG A N 1
ATOM 626 C CA . ARG A 1 77 ? 7.445 5.891 0.41 1 97.31 77 ARG A CA 1
ATOM 627 C C . ARG A 1 77 ? 7.73 6.301 1.852 1 97.31 77 ARG A C 1
ATOM 629 O O . ARG A 1 77 ? 7.684 7.484 2.188 1 97.31 77 ARG A O 1
ATOM 636 N N . LEU A 1 78 ? 7.938 5.328 2.674 1 97.38 78 LEU A N 1
ATOM 637 C CA . LEU A 1 78 ? 8.148 5.598 4.09 1 97.38 78 LEU A CA 1
ATOM 638 C C . LEU A 1 78 ? 9.508 6.25 4.32 1 97.38 78 LEU A C 1
ATOM 640 O O . LEU A 1 78 ? 9.695 6.992 5.285 1 97.38 78 LEU A O 1
ATOM 644 N N . ILE A 1 79 ? 10.398 5.953 3.463 1 97.44 79 ILE A N 1
ATOM 645 C CA . ILE A 1 79 ? 11.703 6.594 3.553 1 97.44 79 ILE A CA 1
ATOM 646 C C . ILE A 1 79 ? 11.594 8.047 3.102 1 97.44 79 ILE A C 1
ATOM 648 O O . ILE A 1 79 ? 12.094 8.953 3.773 1 97.44 79 ILE A O 1
ATOM 652 N N . ASN A 1 80 ? 10.953 8.25 2.002 1 96.06 80 ASN A N 1
ATOM 653 C CA . ASN A 1 80 ? 10.68 9.57 1.437 1 96.06 80 ASN A CA 1
ATOM 654 C C . ASN A 1 80 ? 9.594 9.516 0.369 1 96.06 80 ASN A C 1
ATOM 656 O O . ASN A 1 80 ? 9.672 8.703 -0.559 1 96.06 80 ASN A O 1
ATOM 660 N N . PRO A 1 81 ? 8.641 10.414 0.438 1 95 81 PRO A N 1
ATOM 661 C CA . PRO A 1 81 ? 7.523 10.359 -0.505 1 95 81 PRO A CA 1
ATOM 662 C C . PRO A 1 81 ? 7.953 10.617 -1.947 1 95 81 PRO A C 1
ATOM 664 O O . PRO A 1 81 ? 7.23 10.273 -2.883 1 95 81 PRO A O 1
ATOM 667 N N . GLU A 1 82 ? 9.117 11.172 -2.223 1 95.81 82 GLU A N 1
ATOM 668 C CA . GLU A 1 82 ? 9.594 11.492 -3.566 1 95.81 82 GLU A CA 1
ATOM 669 C C . GLU A 1 82 ? 10.453 10.367 -4.133 1 95.81 82 GLU A C 1
ATOM 671 O O . GLU A 1 82 ? 10.773 10.359 -5.324 1 95.81 82 GLU A O 1
ATOM 676 N N . LEU A 1 83 ? 10.766 9.445 -3.35 1 97.12 83 LEU A N 1
ATOM 677 C CA . LEU A 1 83 ? 11.719 8.414 -3.723 1 97.12 83 LEU A CA 1
ATOM 678 C C . LEU A 1 83 ? 11.164 7.535 -4.84 1 97.12 83 LEU A C 1
ATOM 680 O O . LEU A 1 83 ? 11.891 7.18 -5.773 1 97.12 83 LEU A O 1
ATOM 684 N N . PRO A 1 84 ? 9.891 7.121 -4.789 1 96.56 84 PRO A N 1
ATOM 685 C CA . PRO A 1 84 ? 9.359 6.305 -5.891 1 96.56 84 PRO A CA 1
ATOM 686 C C . PRO A 1 84 ? 9.508 6.984 -7.25 1 96.56 84 PRO A C 1
ATOM 688 O O . PRO A 1 84 ? 9.828 6.32 -8.242 1 96.56 84 PRO A O 1
ATOM 691 N N . LYS A 1 85 ? 9.289 8.258 -7.25 1 94.62 85 LYS A N 1
ATOM 692 C CA . LYS A 1 85 ? 9.453 9 -8.492 1 94.62 85 LYS A CA 1
ATOM 693 C C . LYS A 1 85 ? 10.898 8.961 -8.977 1 94.62 85 LYS A C 1
ATOM 695 O O . LYS A 1 85 ? 11.164 8.75 -10.156 1 94.62 85 LYS A O 1
ATOM 700 N N . LEU A 1 86 ? 11.789 9.195 -8.086 1 95.69 86 LEU A N 1
ATOM 701 C CA . LEU A 1 86 ? 13.203 9.18 -8.43 1 95.69 86 LEU A CA 1
ATOM 702 C C . LEU A 1 86 ? 13.641 7.793 -8.883 1 95.69 86 LEU A C 1
ATOM 704 O O . LEU A 1 86 ? 14.438 7.66 -9.812 1 95.69 86 LEU A O 1
ATOM 708 N N . VAL A 1 87 ? 13.156 6.762 -8.211 1 96.5 87 VAL A N 1
ATOM 709 C CA . VAL A 1 87 ? 13.461 5.383 -8.586 1 96.5 87 VAL A CA 1
ATOM 710 C C . VAL A 1 87 ? 12.938 5.102 -9.992 1 96.5 87 VAL A C 1
ATOM 712 O O . VAL A 1 87 ? 13.617 4.473 -10.805 1 96.5 87 VAL A O 1
ATOM 715 N N . LYS A 1 88 ? 11.773 5.527 -10.281 1 94.75 88 LYS A N 1
ATOM 716 C CA . LYS A 1 88 ? 11.203 5.363 -11.617 1 94.75 88 LYS A CA 1
ATOM 717 C C . LYS A 1 88 ? 12.086 6.031 -12.672 1 94.75 88 LYS A C 1
ATOM 719 O O . LYS A 1 88 ? 12.328 5.457 -13.734 1 94.75 88 LYS A O 1
ATOM 724 N N . GLN A 1 89 ? 12.531 7.211 -12.328 1 93.56 89 GLN A N 1
ATOM 725 C CA . GLN A 1 89 ? 13.367 7.965 -13.258 1 93.56 89 GLN A CA 1
ATOM 726 C C . GLN A 1 89 ? 14.703 7.262 -13.484 1 93.56 89 GLN A C 1
ATOM 728 O O . GLN A 1 89 ? 15.172 7.156 -1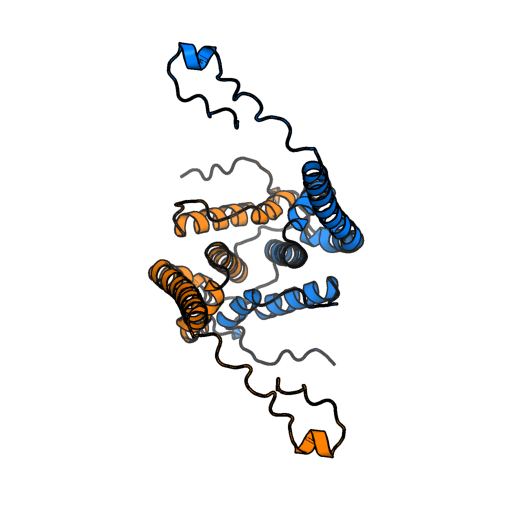4.617 1 93.56 89 GLN A O 1
ATOM 733 N N . ARG A 1 90 ? 15.258 6.754 -12.477 1 94.31 90 ARG A N 1
ATOM 7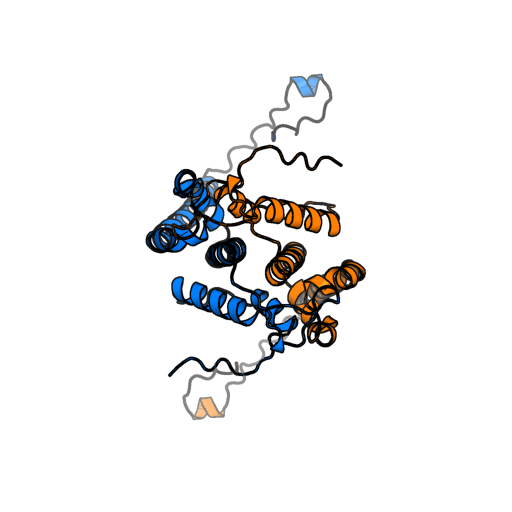34 C CA . ARG A 1 90 ? 16.594 6.184 -12.539 1 94.31 90 ARG A CA 1
ATOM 735 C C . ARG A 1 90 ? 16.562 4.762 -13.086 1 94.31 90 ARG A C 1
ATOM 737 O O . ARG A 1 90 ? 17.469 4.344 -13.805 1 94.31 90 ARG A O 1
ATOM 744 N N . TYR A 1 91 ? 15.531 4.062 -12.75 1 94.38 91 TYR A N 1
ATOM 745 C CA . TYR A 1 91 ? 15.508 2.641 -13.07 1 94.38 91 TYR A CA 1
ATOM 746 C C . TYR A 1 91 ? 14.438 2.332 -14.117 1 94.38 91 TYR A C 1
ATOM 748 O O . TYR A 1 91 ? 14.047 1.176 -14.281 1 94.38 91 TYR A O 1
ATOM 756 N N . GLY A 1 92 ? 13.961 3.307 -14.789 1 91.44 92 GLY A N 1
ATOM 757 C CA . GLY A 1 92 ? 12.914 3.164 -15.789 1 91.44 92 GLY A CA 1
ATOM 758 C C . GLY A 1 92 ? 13.188 2.053 -16.781 1 91.44 92 GLY A C 1
ATOM 759 O O . GLY A 1 92 ? 12.367 1.146 -16.953 1 91.44 92 GLY A O 1
ATOM 760 N N . PRO A 1 93 ? 14.344 2.037 -17.359 1 91.44 93 PRO A N 1
ATOM 761 C CA . PRO A 1 93 ? 14.664 1.004 -18.344 1 91.44 93 PRO A CA 1
ATOM 762 C C . PRO A 1 93 ? 14.719 -0.396 -17.734 1 91.44 93 PRO A C 1
ATOM 764 O O . PRO A 1 93 ? 14.281 -1.363 -18.375 1 91.44 93 PRO A O 1
ATOM 767 N N . GLU A 1 94 ? 15.258 -0.531 -16.5 1 93.62 94 GLU A N 1
ATOM 768 C CA . GLU A 1 94 ? 15.375 -1.827 -15.836 1 93.62 94 GLU A CA 1
ATOM 769 C C . GLU A 1 94 ? 14.008 -2.328 -15.367 1 93.62 94 GLU A C 1
ATOM 771 O O . GLU A 1 94 ? 13.812 -3.535 -15.203 1 93.62 94 GLU A O 1
ATOM 776 N N . LEU A 1 95 ? 13.047 -1.39 -15.219 1 93.38 95 LEU A N 1
ATOM 777 C CA . LEU A 1 95 ? 11.727 -1.726 -14.703 1 93.38 95 LEU A CA 1
ATOM 778 C C . LEU A 1 95 ? 10.82 -2.209 -15.836 1 93.38 95 LEU A C 1
ATOM 780 O O . LEU A 1 95 ? 9.703 -2.674 -15.578 1 93.38 95 LEU A O 1
ATOM 784 N N . ARG A 1 96 ? 11.266 -2.229 -17 1 88.81 96 ARG A N 1
ATOM 785 C CA . ARG A 1 96 ? 10.461 -2.705 -18.125 1 88.81 96 ARG A CA 1
ATOM 786 C C . ARG A 1 96 ? 10.391 -4.227 -18.141 1 88.81 96 ARG A C 1
ATOM 788 O O . ARG A 1 96 ? 9.305 -4.805 -18.188 1 88.81 96 ARG A O 1
ATOM 795 N N . PRO A 1 97 ? 11.508 -4.867 -17.969 1 90.25 97 PRO A N 1
ATOM 796 C CA . PRO A 1 97 ? 11.484 -6.332 -18.031 1 90.25 97 PRO A CA 1
ATOM 797 C C . PRO A 1 97 ? 11.477 -6.977 -16.641 1 90.25 97 PRO A C 1
ATOM 799 O O . PRO A 1 97 ? 11.422 -8.203 -16.531 1 90.25 97 PRO A O 1
ATOM 802 N N . ARG A 1 98 ? 11.594 -6.133 -15.539 1 93.12 98 ARG A N 1
ATOM 803 C CA . ARG A 1 98 ? 11.703 -6.688 -14.188 1 93.12 98 ARG A CA 1
ATOM 804 C C . ARG A 1 98 ? 10.711 -6.016 -13.242 1 93.12 98 ARG A C 1
ATOM 806 O O . ARG A 1 98 ? 10.391 -4.836 -13.406 1 93.12 98 ARG A O 1
ATOM 813 N N . THR A 1 99 ? 10.305 -6.766 -12.305 1 94.06 99 THR A N 1
ATOM 814 C CA . THR A 1 99 ? 9.43 -6.188 -11.297 1 94.06 99 THR A CA 1
ATOM 815 C C . THR A 1 99 ? 10.219 -5.25 -10.375 1 94.06 99 THR A C 1
ATOM 817 O O . THR A 1 99 ? 11.438 -5.355 -10.273 1 94.06 99 THR A O 1
ATOM 820 N N . LEU A 1 100 ? 9.516 -4.379 -9.727 1 96 100 LEU A N 1
ATOM 821 C CA . LEU A 1 100 ? 10.109 -3.498 -8.734 1 96 100 LEU A CA 1
ATOM 822 C C . LEU A 1 100 ? 10.797 -4.305 -7.633 1 96 100 LEU A C 1
ATOM 824 O O . LEU A 1 100 ? 11.906 -3.977 -7.211 1 96 100 LEU A O 1
ATOM 828 N N . ALA A 1 101 ? 10.188 -5.379 -7.203 1 96.19 101 ALA A N 1
ATOM 829 C CA . ALA A 1 101 ? 10.719 -6.234 -6.145 1 96.19 101 ALA A CA 1
ATOM 830 C C . ALA A 1 101 ? 12.039 -6.867 -6.566 1 96.19 101 ALA A C 1
ATOM 832 O O . ALA A 1 101 ? 12.953 -7.012 -5.75 1 96.19 101 ALA A O 1
ATOM 833 N N . SER A 1 102 ? 12.133 -7.18 -7.824 1 95.88 102 SER A N 1
ATOM 834 C CA . SER A 1 102 ? 13.352 -7.793 -8.336 1 95.88 102 SER A CA 1
ATOM 835 C C . SER A 1 102 ? 14.516 -6.809 -8.312 1 95.88 102 SER A C 1
ATOM 837 O O . SER A 1 102 ? 15.68 -7.211 -8.227 1 95.88 102 SER A O 1
ATOM 839 N N . LEU A 1 103 ? 14.203 -5.496 -8.336 1 96.81 103 LEU A N 1
ATOM 840 C CA . LEU A 1 103 ? 15.242 -4.473 -8.398 1 96.81 103 LEU A CA 1
ATOM 841 C C . LEU A 1 103 ? 15.57 -3.953 -7 1 96.81 103 LEU A C 1
ATOM 843 O O . LEU A 1 103 ? 16.5 -3.156 -6.836 1 96.81 103 LEU A O 1
ATOM 847 N N . LYS A 1 104 ? 14.891 -4.391 -6.035 1 97.44 104 LYS A N 1
ATOM 848 C CA . LYS A 1 104 ? 15.023 -3.883 -4.672 1 97.44 104 LYS A CA 1
ATOM 849 C C . LYS A 1 104 ? 16.469 -3.949 -4.191 1 97.44 104 LYS A C 1
ATOM 851 O O . LYS A 1 104 ? 16.984 -2.994 -3.607 1 97.44 104 LYS A O 1
ATOM 856 N N . PRO A 1 105 ? 17.234 -5.055 -4.43 1 97.44 105 PRO A N 1
ATOM 857 C CA . PRO A 1 105 ? 18.625 -5.078 -3.979 1 97.44 105 PRO A CA 1
ATOM 858 C C . PRO A 1 105 ? 19.469 -3.971 -4.605 1 97.44 105 PRO A C 1
ATOM 860 O O . PRO A 1 105 ? 20.266 -3.332 -3.914 1 97.44 105 PRO A O 1
ATOM 863 N N . GLU A 1 106 ? 19.312 -3.697 -5.871 1 96.75 106 GLU A N 1
ATOM 864 C CA . GLU A 1 106 ? 20.047 -2.639 -6.562 1 96.75 106 GLU A CA 1
ATOM 865 C C . GLU A 1 106 ? 19.641 -1.262 -6.039 1 96.75 106 GLU A C 1
ATOM 867 O O . GLU A 1 106 ? 20.5 -0.403 -5.82 1 96.75 106 GLU A O 1
ATOM 872 N N . ILE A 1 107 ? 18.344 -1.063 -5.848 1 97 107 ILE A N 1
ATOM 873 C CA . ILE A 1 107 ? 17.828 0.194 -5.312 1 97 107 ILE A CA 1
ATOM 874 C C . ILE A 1 107 ? 18.406 0.428 -3.914 1 97 107 ILE A C 1
ATOM 876 O O . ILE A 1 107 ? 18.812 1.54 -3.586 1 97 107 ILE A O 1
ATOM 880 N N . SER A 1 108 ? 18.438 -0.614 -3.123 1 97.81 108 SER A N 1
ATOM 881 C CA . SER A 1 108 ? 18.922 -0.532 -1.752 1 97.81 108 SER A CA 1
ATOM 882 C C . SER A 1 108 ? 20.359 -0.021 -1.713 1 97.81 108 SER A C 1
ATOM 884 O O . SER A 1 108 ? 20.734 0.745 -0.819 1 97.81 108 SER A O 1
ATOM 886 N N . GLN A 1 109 ? 21.125 -0.366 -2.67 1 96.38 109 GLN A N 1
ATOM 887 C CA . GLN A 1 109 ? 22.531 0.014 -2.717 1 96.38 109 GLN A CA 1
ATOM 888 C C . GLN A 1 109 ? 22.688 1.501 -3.021 1 96.38 109 GLN A C 1
ATOM 890 O O . GLN A 1 109 ? 23.703 2.111 -2.658 1 96.38 109 GLN A O 1
ATOM 895 N N . THR A 1 110 ? 21.703 2.082 -3.607 1 96.12 110 THR A N 1
ATOM 896 C CA . THR A 1 110 ? 21.828 3.465 -4.055 1 96.12 110 THR A CA 1
ATOM 897 C C . THR A 1 110 ? 20.953 4.391 -3.221 1 96.12 110 THR A C 1
ATOM 899 O O . THR A 1 110 ? 20.828 5.582 -3.518 1 96.12 110 THR A O 1
ATOM 902 N N . LEU A 1 111 ? 20.328 3.885 -2.262 1 96.5 111 LEU A N 1
ATOM 903 C CA . LEU A 1 111 ? 19.297 4.613 -1.523 1 96.5 111 LEU A CA 1
ATOM 904 C C . LEU A 1 111 ? 19.875 5.875 -0.891 1 96.5 111 LEU A C 1
ATOM 906 O O . LEU A 1 111 ? 19.25 6.938 -0.944 1 96.5 111 LEU A O 1
ATOM 910 N N . GLU A 1 112 ? 21.031 5.77 -0.307 1 93.12 112 GLU A N 1
ATOM 911 C CA . GLU A 1 112 ? 21.641 6.922 0.349 1 93.12 112 GLU A CA 1
ATOM 912 C C . GLU A 1 112 ? 21.906 8.047 -0.645 1 93.12 112 GLU A C 1
ATOM 914 O O . GLU A 1 112 ? 21.656 9.219 -0.343 1 93.12 112 GLU A O 1
ATOM 919 N N . SER A 1 113 ? 22.344 7.68 -1.738 1 94.31 113 SER A N 1
ATOM 920 C CA . SER A 1 113 ? 22.594 8.664 -2.787 1 94.31 113 SER A CA 1
ATOM 921 C C . SER A 1 113 ? 21.297 9.297 -3.271 1 94.31 113 SER A C 1
ATOM 923 O O . SER A 1 113 ? 21.234 10.508 -3.484 1 94.31 113 SER A O 1
ATOM 925 N N . LEU A 1 114 ? 20.281 8.523 -3.467 1 95.5 114 LEU A N 1
ATOM 926 C CA . LEU A 1 114 ? 18.984 9.016 -3.924 1 95.5 114 LEU A CA 1
ATOM 927 C C . LEU A 1 114 ? 18.375 9.977 -2.904 1 95.5 114 LEU A C 1
ATOM 929 O O . LEU A 1 114 ? 17.875 11.039 -3.271 1 95.5 114 LEU A O 1
ATOM 933 N N . VAL A 1 115 ? 18.484 9.594 -1.675 1 95.06 115 VAL A N 1
ATOM 934 C CA . VAL A 1 115 ? 17.922 10.406 -0.608 1 95.06 115 VAL A CA 1
ATOM 935 C C . VAL A 1 115 ? 18.688 11.727 -0.511 1 95.06 115 VAL A C 1
ATOM 937 O O . VAL A 1 115 ? 18.078 12.789 -0.324 1 95.06 115 VAL A O 1
ATOM 940 N N . SER A 1 116 ? 19.969 11.672 -0.673 1 93.5 116 SER A N 1
ATOM 941 C CA . SER A 1 116 ? 20.797 12.875 -0.664 1 93.5 116 SER A CA 1
ATOM 942 C C . SER A 1 116 ? 20.422 13.805 -1.813 1 93.5 116 SER A C 1
ATOM 944 O O . SER A 1 116 ? 20.391 15.023 -1.647 1 93.5 116 SER A O 1
ATOM 946 N N . GLU A 1 117 ? 20.141 13.258 -2.916 1 92.5 117 GLU A N 1
ATOM 947 C CA . GLU A 1 117 ? 19.719 14.031 -4.082 1 92.5 117 GLU A CA 1
ATOM 948 C C . GLU A 1 117 ? 18.406 14.758 -3.82 1 92.5 117 GLU A C 1
ATOM 950 O O . GLU A 1 117 ? 18.25 15.922 -4.195 1 92.5 117 GLU A O 1
ATOM 955 N N . ILE A 1 118 ? 17.469 14.117 -3.197 1 92.31 118 ILE A N 1
ATOM 956 C CA . ILE A 1 118 ? 16.172 14.711 -2.873 1 92.31 118 ILE A CA 1
ATOM 957 C C . ILE A 1 118 ? 16.359 15.867 -1.896 1 92.31 118 ILE A C 1
ATOM 959 O O . ILE A 1 118 ? 15.758 16.922 -2.053 1 92.31 118 ILE A O 1
ATOM 963 N N . ASN A 1 119 ? 17.203 15.695 -0.931 1 88.56 119 ASN A N 1
ATOM 964 C CA . ASN A 1 119 ? 17.438 16.688 0.103 1 88.56 119 ASN A CA 1
ATOM 965 C C . ASN A 1 119 ? 18.219 17.891 -0.439 1 88.56 119 ASN A C 1
ATOM 967 O O . ASN A 1 119 ? 18.047 19.016 0.038 1 88.56 119 ASN A O 1
ATOM 971 N N . SER A 1 120 ? 19.062 17.672 -1.334 1 84.75 120 SER A N 1
ATOM 972 C CA . SER A 1 120 ? 19.812 18.75 -1.946 1 84.75 120 SER A CA 1
ATOM 973 C C . SER A 1 120 ? 18.922 19.656 -2.795 1 84.75 120 SER A C 1
ATOM 975 O O . SER A 1 120 ? 19.109 20.859 -2.838 1 84.75 120 SER A O 1
ATOM 977 N N . ASP A 1 121 ? 17.984 19.094 -3.439 1 72.31 121 ASP A N 1
ATOM 978 C CA . ASP A 1 121 ? 17.047 19.859 -4.246 1 72.31 121 ASP A CA 1
ATOM 979 C C . ASP A 1 121 ? 16.172 20.75 -3.365 1 72.31 121 ASP A C 1
ATOM 981 O O . ASP A 1 121 ? 15.867 21.891 -3.732 1 72.31 121 ASP A O 1
ATOM 985 N N . VAL A 1 122 ? 15.828 20.203 -2.248 1 66.38 122 VAL A N 1
ATOM 986 C CA . VAL A 1 122 ? 15.031 20.969 -1.299 1 66.38 122 VAL A CA 1
ATOM 987 C C . VAL A 1 122 ? 15.859 22.125 -0.752 1 66.38 122 VAL A C 1
ATOM 989 O O . VAL A 1 122 ? 15.359 23.25 -0.637 1 66.38 122 VAL A O 1
ATOM 992 N N . THR A 1 123 ? 17.094 21.828 -0.538 1 64.12 123 THR A N 1
ATOM 993 C CA . THR A 1 123 ? 17.984 22.859 -0.021 1 64.12 123 THR A CA 1
ATOM 994 C C . THR A 1 123 ? 18.266 23.906 -1.092 1 64.12 123 THR A C 1
ATOM 996 O O . THR A 1 123 ? 18.328 25.109 -0.8 1 64.12 123 THR A O 1
ATOM 999 N N . ALA A 1 124 ? 18.422 23.469 -2.26 1 61.75 124 ALA A N 1
ATOM 1000 C CA . ALA A 1 124 ? 18.672 24.406 -3.357 1 61.75 124 ALA A CA 1
ATOM 1001 C C . ALA A 1 124 ? 17.469 25.297 -3.623 1 61.75 124 ALA A C 1
ATOM 1003 O O . ALA A 1 124 ? 17.609 26.484 -3.863 1 61.75 124 ALA A O 1
ATOM 10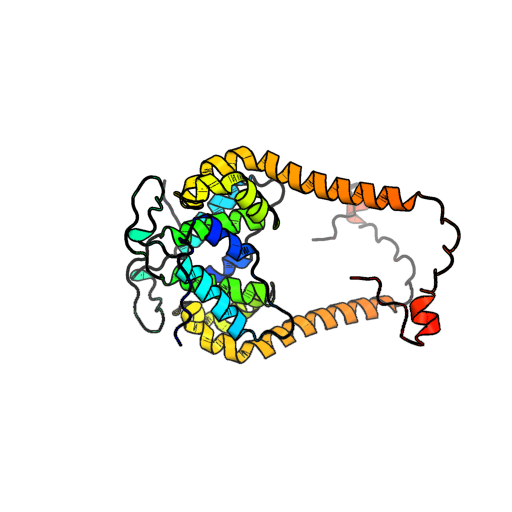04 N N . MET A 1 125 ? 16.344 24.625 -3.57 1 57.72 125 MET A N 1
ATOM 1005 C CA . MET A 1 125 ? 15.117 25.391 -3.758 1 57.72 125 MET A CA 1
ATOM 1006 C C . MET A 1 125 ? 14.914 26.375 -2.617 1 57.72 125 MET A C 1
ATOM 1008 O O . MET A 1 125 ? 14.5 27.516 -2.844 1 57.72 125 MET A O 1
ATOM 1012 N N . ARG A 1 126 ? 15.289 25.953 -1.491 1 57.19 126 ARG A N 1
ATOM 1013 C CA . ARG A 1 126 ? 15.203 26.844 -0.333 1 57.19 126 ARG A CA 1
ATOM 1014 C C . ARG A 1 126 ? 16.25 27.953 -0.417 1 57.19 126 ARG A C 1
ATOM 1016 O O . ARG A 1 126 ? 15.961 29.109 -0.101 1 57.19 126 ARG A O 1
ATOM 1023 N N . ALA A 1 127 ? 17.422 27.578 -0.851 1 59.38 127 ALA A N 1
ATOM 1024 C CA . ALA A 1 127 ? 18.484 28.562 -1.022 1 59.38 127 ALA A CA 1
ATOM 1025 C C . ALA A 1 127 ? 18.125 29.578 -2.111 1 59.38 127 ALA A C 1
ATOM 1027 O O . ALA A 1 127 ? 18.375 30.766 -1.969 1 59.38 127 ALA A O 1
ATOM 1028 N N . SER A 1 128 ? 17.594 29.094 -3.178 1 55.25 128 SER A N 1
ATOM 1029 C CA . SER A 1 128 ? 17.172 29.984 -4.25 1 55.25 128 SER A CA 1
ATOM 1030 C C . SER A 1 128 ? 16.016 30.875 -3.807 1 55.25 128 SER A C 1
ATOM 1032 O O . SER A 1 128 ? 15.938 32.031 -4.207 1 55.25 128 SER A O 1
ATOM 1034 N N . ALA A 1 129 ? 15.211 30.312 -3.01 1 53.62 129 ALA A N 1
ATOM 1035 C CA . ALA A 1 129 ? 14.109 31.109 -2.469 1 53.62 129 ALA A CA 1
ATOM 1036 C C . ALA A 1 129 ? 14.625 32.125 -1.468 1 53.62 129 ALA A C 1
ATOM 1038 O O . ALA A 1 129 ? 14.078 33.25 -1.373 1 53.62 129 ALA A O 1
ATOM 1039 N N . SER A 1 130 ? 15.703 31.766 -0.789 1 51.19 130 SER A N 1
ATOM 1040 C CA . SER A 1 130 ? 16.328 32.688 0.14 1 51.19 130 SER A CA 1
ATOM 1041 C C . SER A 1 130 ? 17.109 33.781 -0.603 1 51.19 130 SER A C 1
ATOM 1043 O O . SER A 1 130 ? 17.172 34.938 -0.154 1 51.19 130 SER A O 1
ATOM 1045 N N . PHE A 1 131 ? 17.703 33.438 -1.678 1 51.75 131 PHE A N 1
ATOM 1046 C CA . PHE A 1 131 ? 18.406 34.438 -2.463 1 51.75 131 PHE A CA 1
ATOM 1047 C C . PHE A 1 131 ? 17.438 35.438 -3.092 1 51.75 131 PHE A C 1
ATOM 1049 O O . PHE A 1 131 ? 17.766 36.594 -3.283 1 51.75 131 PHE A O 1
ATOM 1056 N N . ASP A 1 132 ? 16.328 34.906 -3.395 1 47 132 ASP A N 1
ATOM 1057 C CA . ASP A 1 132 ? 15.359 35.844 -3.98 1 47 132 ASP A CA 1
ATOM 1058 C C . ASP A 1 132 ? 14.836 36.812 -2.938 1 47 132 ASP A C 1
ATOM 1060 O O . ASP A 1 132 ? 14.25 37.844 -3.285 1 47 132 ASP A O 1
ATOM 1064 N N . GLN A 1 133 ? 15.07 36.406 -1.712 1 44.41 133 GLN A N 1
ATOM 1065 C CA . GLN A 1 133 ? 14.57 37.312 -0.692 1 44.41 133 GLN A CA 1
ATOM 1066 C C . GLN A 1 133 ? 15.508 38.5 -0.513 1 44.41 133 GLN A C 1
ATOM 1068 O O . GLN A 1 133 ? 15.156 39.5 0.14 1 44.41 133 GLN A O 1
ATOM 1073 N N . ALA A 1 134 ? 16.828 38.406 -0.885 1 45.44 134 ALA A N 1
ATOM 1074 C CA . ALA A 1 134 ? 17.719 39.531 -0.695 1 45.44 134 ALA A CA 1
ATOM 1075 C C . ALA A 1 134 ? 17.641 40.5 -1.879 1 45.44 134 ALA A C 1
ATOM 1077 O O . ALA A 1 134 ? 18.453 41.406 -1.996 1 45.44 134 ALA A O 1
ATOM 1078 N N . ARG A 1 135 ? 17 40.188 -2.98 1 44.41 135 ARG A N 1
ATOM 1079 C CA . ARG A 1 135 ? 16.922 41.219 -3.988 1 44.41 135 ARG A CA 1
ATOM 1080 C C . ARG A 1 135 ? 16.125 42.438 -3.482 1 44.41 135 ARG A C 1
ATOM 1082 O O . ARG A 1 135 ? 15.094 42.25 -2.822 1 44.41 135 ARG A O 1
ATOM 1089 N N . PRO A 1 136 ? 16.734 43.625 -3.428 1 43.03 136 PRO A N 1
ATOM 1090 C CA . PRO A 1 136 ? 16 44.812 -3.006 1 43.03 136 PRO A CA 1
ATOM 1091 C C . PRO A 1 136 ? 14.562 44.844 -3.527 1 43.03 136 PRO A C 1
ATOM 1093 O O . PRO A 1 136 ? 14.266 44.25 -4.566 1 43.03 136 PRO A O 1
ATOM 1096 N N . LYS A 1 137 ? 13.516 45.094 -2.674 1 40.19 137 LYS A N 1
ATOM 1097 C CA . LYS A 1 137 ? 12.125 45.375 -3.02 1 40.19 137 LYS A CA 1
ATOM 1098 C C . LYS A 1 137 ? 12.031 46.156 -4.324 1 40.19 137 LYS A C 1
ATOM 1100 O O . LYS A 1 137 ? 12.383 47.344 -4.371 1 40.19 137 LYS A O 1
ATOM 1105 N N . SER A 1 138 ? 12.523 45.625 -5.426 1 39.47 138 SER A N 1
ATOM 1106 C CA . SER A 1 138 ? 12.398 46.406 -6.664 1 39.47 138 SER A CA 1
ATOM 1107 C C . SER A 1 138 ? 11.039 47.094 -6.758 1 39.47 138 SER A C 1
ATOM 1109 O O . SER A 1 138 ? 10.062 46.625 -6.168 1 39.47 138 SER A O 1
ATOM 1111 N N . LYS A 1 139 ? 11.023 48.406 -7.219 1 41.44 139 LYS A N 1
ATOM 1112 C CA . LYS A 1 139 ? 9.875 49.312 -7.402 1 41.44 139 LYS A CA 1
ATOM 1113 C C . LYS A 1 139 ? 8.68 48.531 -7.953 1 41.44 139 LYS A C 1
ATOM 1115 O O . LYS A 1 139 ? 8.844 47.531 -8.641 1 41.44 139 LYS A O 1
ATOM 1120 N N . PRO A 1 140 ? 7.512 48.75 -7.328 1 39.03 140 PRO A N 1
ATOM 1121 C CA . PRO A 1 140 ? 6.27 48.125 -7.793 1 39.03 140 PRO A CA 1
ATOM 1122 C C . PRO A 1 140 ? 6.207 48 -9.312 1 39.03 140 PRO A C 1
ATOM 1124 O O . PRO A 1 140 ? 6.375 48.969 -10.031 1 39.03 140 PRO A O 1
ATOM 1127 N N . LEU A 1 141 ? 6.941 47.062 -9.867 1 38.53 141 LEU A N 1
ATOM 1128 C CA . LEU A 1 141 ? 6.824 46.938 -11.312 1 38.53 141 LEU A CA 1
ATOM 1129 C C . LEU A 1 141 ? 5.406 47.25 -11.773 1 38.53 141 LEU A C 1
ATOM 1131 O O . LEU A 1 141 ? 4.438 46.812 -11.148 1 38.53 141 LEU A O 1
ATOM 1135 N N . ARG A 1 142 ? 5.191 48.375 -12.391 1 39.53 142 ARG A N 1
ATOM 1136 C CA . ARG A 1 142 ? 3.963 48.812 -13.039 1 39.53 142 ARG A CA 1
ATOM 1137 C C . ARG A 1 142 ? 3.225 47.625 -13.672 1 39.53 142 ARG A C 1
ATOM 1139 O O . ARG A 1 142 ? 3.826 46.812 -14.383 1 39.53 142 ARG A O 1
ATOM 1146 N N . ARG A 1 143 ? 2.328 47.156 -12.922 1 38.5 143 ARG A N 1
ATOM 1147 C CA . ARG A 1 143 ? 1.395 46.125 -13.406 1 38.5 143 ARG A CA 1
ATOM 1148 C C . ARG A 1 143 ? 1.138 46.312 -14.898 1 38.5 143 ARG A C 1
ATOM 1150 O O . ARG A 1 143 ? 0.604 47.312 -15.336 1 38.5 143 ARG A O 1
ATOM 1157 N N . LYS A 1 144 ? 2.172 45.938 -15.703 1 38.88 144 LYS A N 1
ATOM 1158 C CA . LYS A 1 144 ? 1.977 45.969 -17.141 1 38.88 144 LYS A CA 1
ATOM 1159 C C . LYS A 1 144 ? 0.601 45.438 -17.531 1 38.88 144 LYS A C 1
ATOM 1161 O O . LYS A 1 144 ? 0.241 44.312 -17.188 1 38.88 144 LYS A O 1
ATOM 1166 N N . ILE A 1 145 ? -0.387 46.281 -17.438 1 38.44 145 ILE A N 1
ATOM 1167 C CA . ILE A 1 145 ? -1.719 46.094 -18 1 38.44 145 ILE A CA 1
ATOM 1168 C C . ILE A 1 145 ? -1.604 45.656 -19.453 1 38.44 145 ILE A C 1
ATOM 1170 O O . ILE A 1 145 ? -0.822 46.219 -20.219 1 38.44 145 ILE A O 1
ATOM 1174 N N . CYS A 1 146 ? -1.764 44.375 -19.75 1 39.84 146 CYS A N 1
ATOM 1175 C CA . CYS A 1 146 ? -1.804 43.938 -21.125 1 39.84 146 CYS A CA 1
ATOM 1176 C C . CYS A 1 146 ? -2.594 44.906 -22 1 39.84 146 CYS A C 1
ATOM 1178 O O . CYS A 1 146 ? -3.764 45.188 -21.719 1 39.84 146 CYS A O 1
ATOM 1180 N N . PRO A 1 147 ? -1.874 45.719 -22.703 1 46.03 147 PRO A N 1
ATOM 1181 C CA . PRO A 1 147 ? -2.586 46.719 -23.516 1 46.03 147 PRO A CA 1
ATOM 1182 C C . PRO A 1 147 ? -3.73 46.094 -24.312 1 46.03 147 PRO A C 1
ATOM 1184 O O . PRO A 1 147 ? -4.773 46.75 -24.5 1 46.03 147 PRO A O 1
ATOM 1187 N N . LEU A 1 148 ? -3.482 44.844 -24.797 1 43.91 148 LEU A N 1
ATOM 1188 C CA . LEU A 1 148 ? -4.527 44.219 -25.609 1 43.91 148 LEU A CA 1
ATOM 1189 C C . LEU A 1 148 ? -5.762 43.938 -24.766 1 43.91 148 LEU A C 1
ATOM 1191 O O . LEU A 1 148 ? -6.891 44.125 -25.203 1 43.91 148 LEU A O 1
ATOM 1195 N N . CYS A 1 149 ? -5.512 43.438 -23.609 1 44.69 149 CYS A N 1
ATOM 1196 C CA . CYS A 1 149 ? -6.668 43.125 -22.781 1 44.69 149 CYS A CA 1
ATOM 1197 C C . CYS A 1 149 ? -7.316 44.406 -22.266 1 44.69 149 CYS A C 1
ATOM 1199 O O . CYS A 1 149 ? -8.539 44.5 -22.156 1 44.69 149 CYS A O 1
ATOM 1201 N N . LYS A 1 150 ? -6.5 45.406 -21.938 1 46.44 150 LYS A N 1
ATOM 1202 C CA . LYS A 1 150 ? -7.066 46.688 -21.609 1 46.44 150 LYS A CA 1
ATOM 1203 C C . LYS A 1 150 ? -7.969 47.219 -22.719 1 46.44 150 LYS A C 1
ATOM 1205 O O . LYS A 1 150 ? -9.055 47.719 -22.469 1 46.44 150 LYS A O 1
ATOM 1210 N N . GLU A 1 151 ? -7.477 47.031 -23.859 1 53.47 151 GLU A N 1
ATOM 1211 C CA . GLU A 1 151 ? -8.281 47.438 -25 1 53.47 151 GLU A CA 1
ATOM 1212 C C . GLU A 1 151 ? -9.516 46.562 -25.156 1 53.47 151 GLU A C 1
ATOM 1214 O O . GLU A 1 151 ? -10.578 47.031 -25.562 1 53.47 151 GLU A O 1
ATOM 1219 N N . ALA A 1 152 ? -9.328 45.219 -24.875 1 48.12 152 ALA A N 1
ATOM 1220 C CA . ALA A 1 152 ? -10.43 44.281 -25.047 1 48.12 152 ALA A CA 1
ATOM 1221 C C . ALA A 1 152 ? -11.273 44.156 -23.781 1 48.12 152 ALA A C 1
ATOM 1223 O O . ALA A 1 152 ? -12.227 43.406 -23.719 1 48.12 152 ALA A O 1
ATOM 1224 N N . LYS A 1 153 ? -11.203 44.969 -22.719 1 48.09 153 LYS A N 1
ATOM 1225 C CA . LYS A 1 153 ? -11.977 45.031 -21.484 1 48.09 153 LYS A CA 1
ATOM 1226 C C . LYS A 1 153 ? -12.016 43.688 -20.781 1 48.09 153 LYS A C 1
ATOM 1228 O O . LYS A 1 153 ? -13.031 43.312 -20.203 1 48.09 153 LYS A O 1
ATOM 1233 N N . ARG A 1 154 ? -11.18 42.688 -21.016 1 43.56 154 ARG A N 1
ATOM 1234 C CA . ARG A 1 154 ? -11.172 41.375 -20.391 1 43.56 154 ARG A CA 1
ATOM 1235 C C . ARG A 1 154 ? -10.281 41.344 -19.156 1 43.56 154 ARG A C 1
ATOM 1237 O O . ARG A 1 154 ? -9.375 42.188 -19.031 1 43.56 154 ARG A O 1
ATOM 1244 N N . PRO A 1 155 ? -10.617 40.562 -18.016 1 45.72 155 PRO A N 1
ATOM 1245 C CA . PRO A 1 155 ? -9.836 40.5 -16.781 1 45.72 155 PRO A CA 1
ATOM 1246 C C . PRO A 1 155 ? -8.375 40.156 -17.031 1 45.72 155 PRO A C 1
ATOM 1248 O O . PRO A 1 155 ? -8.07 39.406 -17.984 1 45.72 155 PRO A O 1
ATOM 1251 N N . HIS A 1 156 ? -7.297 40.938 -16.891 1 41.53 156 HIS A N 1
ATOM 1252 C CA . HIS A 1 156 ? -5.867 40.969 -17.188 1 41.53 156 HIS A CA 1
ATOM 1253 C C . HIS A 1 156 ? -5.113 39.938 -16.344 1 41.53 156 HIS A C 1
ATOM 1255 O O . HIS A 1 156 ? -3.885 39.875 -16.391 1 41.53 156 HIS A O 1
ATOM 1261 N N . MET A 1 157 ? -5.527 39.438 -15.227 1 39.94 157 MET A N 1
ATOM 1262 C CA . MET A 1 157 ? -4.656 38.688 -14.32 1 39.94 157 MET A CA 1
ATOM 1263 C C . MET A 1 157 ? -4.359 37.281 -14.875 1 39.94 157 MET A C 1
ATOM 1265 O O . MET A 1 157 ? -3.869 36.406 -14.156 1 39.94 157 MET A O 1
ATOM 1269 N N . HIS A 1 158 ? -4.711 36.781 -16.109 1 36.53 158 HIS A N 1
ATOM 1270 C CA . HIS A 1 158 ? -4.605 35.375 -16.484 1 36.53 158 HIS A CA 1
ATOM 1271 C C . HIS A 1 158 ? -3.162 35 -16.797 1 36.53 158 HIS A C 1
ATOM 1273 O O . HIS A 1 158 ? -2.912 33.969 -17.438 1 36.53 158 HIS A O 1
ATOM 1279 N N . PHE A 1 159 ? -2.125 35.625 -16.438 1 34.47 159 PHE A N 1
ATOM 1280 C CA . PHE A 1 159 ? -0.84 35.219 -17 1 34.47 159 PHE A CA 1
ATOM 1281 C C . PHE A 1 159 ? -0.436 33.844 -16.484 1 34.47 159 PHE A C 1
ATOM 1283 O O . PHE A 1 159 ? 0.615 33.312 -16.859 1 34.47 159 PHE A O 1
ATOM 1290 N N . ARG A 1 160 ? -0.976 33.281 -15.391 1 31.23 160 ARG A N 1
ATOM 1291 C CA . ARG A 1 160 ? -0.176 32.156 -14.883 1 31.23 160 ARG A CA 1
ATOM 1292 C C . ARG A 1 160 ? -0.245 30.969 -15.812 1 31.23 160 ARG A C 1
ATOM 1294 O O . ARG A 1 160 ? 0.276 29.891 -15.5 1 31.23 160 ARG A O 1
ATOM 1301 N N . SER A 1 161 ? -0.633 30.875 -16.953 1 25.19 161 SER A N 1
ATOM 1302 C CA . SER A 1 161 ? -0.347 29.594 -17.594 1 25.19 161 SER A CA 1
ATOM 1303 C C . SER A 1 161 ? 1.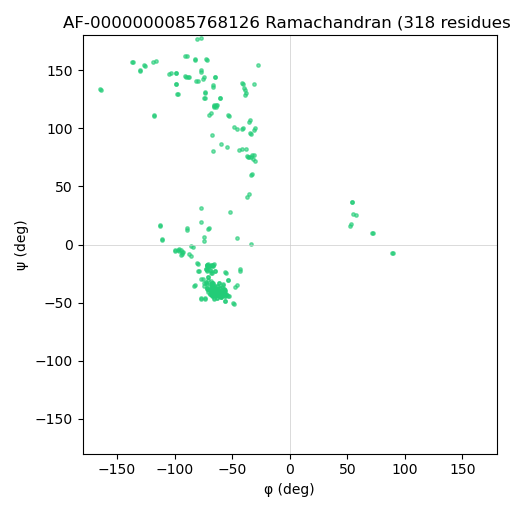145 29.438 -17.859 1 25.19 161 SER A C 1
ATOM 1305 O O . SER A 1 161 ? 1.838 30.406 -18.141 1 25.19 161 SER A O 1
ATOM 1307 N N . MET B 1 1 ? -18.641 -4.375 -21.797 1 20.25 1 MET B N 1
ATOM 1308 C CA . MET B 1 1 ? -17.922 -3.115 -21.656 1 20.25 1 MET B CA 1
ATOM 1309 C C . MET B 1 1 ? -16.406 -3.336 -21.734 1 20.25 1 MET B C 1
ATOM 1311 O O . MET B 1 1 ? -15.867 -4.188 -21.031 1 20.25 1 MET B O 1
ATOM 1315 N N . ILE B 1 2 ? -15.82 -2.949 -22.828 1 20.55 2 ILE B N 1
ATOM 1316 C CA . ILE B 1 2 ? -14.523 -3.234 -23.422 1 20.55 2 ILE B CA 1
ATOM 1317 C C . ILE B 1 2 ? -13.406 -2.656 -22.562 1 20.55 2 ILE B C 1
ATOM 1319 O O . ILE B 1 2 ? -13.398 -1.456 -22.266 1 20.55 2 ILE B O 1
ATOM 1323 N N . ARG B 1 3 ? -12.984 -3.211 -21.562 1 26.38 3 ARG B N 1
ATOM 1324 C CA . ARG B 1 3 ? -11.789 -2.961 -20.781 1 26.38 3 ARG B CA 1
ATOM 1325 C C . ARG B 1 3 ? -10.625 -2.531 -21.656 1 26.38 3 ARG B C 1
ATOM 1327 O O . ARG B 1 3 ? -9.93 -3.371 -22.234 1 26.38 3 ARG B O 1
ATOM 1334 N N . LEU B 1 4 ? -10.867 -1.717 -22.531 1 27.75 4 LEU B N 1
ATOM 1335 C CA . LEU B 1 4 ? -9.875 -1.264 -23.5 1 27.75 4 LEU B CA 1
ATOM 1336 C C . LEU B 1 4 ? -8.609 -0.78 -22.797 1 27.75 4 LEU B C 1
ATOM 1338 O O . LEU B 1 4 ? -8.555 0.358 -22.312 1 27.75 4 LEU B O 1
ATOM 1342 N N . HIS B 1 5 ? -8.266 -1.249 -21.672 1 32.72 5 HIS B N 1
ATOM 1343 C CA . HIS B 1 5 ? -6.961 -0.898 -21.125 1 32.72 5 HIS B CA 1
ATOM 1344 C C . HIS B 1 5 ? -5.902 -0.833 -22.234 1 32.72 5 HIS B C 1
ATOM 1346 O O . HIS B 1 5 ? -5.684 -1.811 -22.953 1 32.72 5 HIS B O 1
ATOM 1352 N N . TYR B 1 6 ? -5.715 0.117 -22.953 1 31.14 6 TYR B N 1
ATOM 1353 C CA . TYR B 1 6 ? -4.648 0.342 -23.922 1 31.14 6 TYR B CA 1
ATOM 1354 C C . TYR B 1 6 ? -3.359 -0.347 -23.484 1 31.14 6 TYR B C 1
ATOM 1356 O O . TYR B 1 6 ? -3.17 -0.624 -22.297 1 31.14 6 TYR B O 1
ATOM 1364 N N . GLY B 1 7 ? -2.541 -1.036 -24.422 1 34.88 7 GLY B N 1
ATOM 1365 C CA . GLY B 1 7 ? -1.313 -1.808 -24.531 1 34.88 7 GLY B CA 1
ATOM 1366 C C . GLY B 1 7 ? -0.232 -1.354 -23.578 1 34.88 7 GLY B C 1
ATOM 1367 O O . GLY B 1 7 ? 0.959 -1.51 -23.859 1 34.88 7 GLY B O 1
ATOM 1368 N N . PHE B 1 8 ? -0.547 -0.357 -22.797 1 40.38 8 PHE B N 1
ATOM 1369 C CA . PHE B 1 8 ? 0.626 -0.005 -22 1 40.38 8 PHE B CA 1
ATOM 1370 C C . PHE B 1 8 ? 1.085 -1.188 -21.156 1 40.38 8 PHE B C 1
ATOM 1372 O O . PHE B 1 8 ? 0.288 -1.784 -20.422 1 40.38 8 PHE B O 1
ATOM 1379 N N . GLN B 1 9 ? 1.864 -1.985 -21.734 1 44.91 9 GLN B N 1
ATOM 1380 C CA . GLN B 1 9 ? 2.586 -3.061 -21.062 1 44.91 9 GLN B CA 1
ATOM 1381 C C . GLN B 1 9 ? 2.891 -2.695 -19.609 1 44.91 9 GLN B C 1
ATOM 1383 O O . GLN B 1 9 ? 3.346 -1.586 -19.328 1 44.91 9 GLN B O 1
ATOM 1388 N N . THR B 1 10 ? 2.027 -3.26 -18.688 1 54.84 10 THR B N 1
ATOM 1389 C CA . THR B 1 10 ? 2.287 -3.197 -17.266 1 54.84 10 THR B CA 1
ATOM 1390 C C . THR B 1 10 ? 3.779 -3.328 -16.969 1 54.84 10 THR B C 1
ATOM 1392 O O . THR B 1 10 ? 4.387 -4.359 -17.281 1 54.84 10 THR B O 1
ATOM 1395 N N . SER B 1 11 ? 4.578 -2.25 -17.203 1 60.53 11 SER B N 1
ATOM 1396 C CA . SER B 1 11 ? 5.965 -2.301 -16.75 1 60.53 11 SER B CA 1
ATOM 1397 C C . SER B 1 11 ? 6.066 -2.07 -15.25 1 60.53 11 SER B C 1
ATOM 1399 O O . SER B 1 11 ? 5.09 -1.672 -14.609 1 60.53 11 SER B O 1
ATOM 1401 N N . GLY B 1 12 ? 7.09 -2.67 -14.672 1 66.06 12 GLY B N 1
ATOM 1402 C CA . GLY B 1 12 ? 7.422 -2.34 -13.297 1 66.06 12 GLY B CA 1
ATOM 1403 C C . GLY B 1 12 ? 7.371 -0.851 -13.008 1 66.06 12 GLY B C 1
ATOM 1404 O O . GLY B 1 12 ? 7.082 -0.439 -11.883 1 66.06 12 GLY B O 1
ATOM 1405 N N . SER B 1 13 ? 7.496 -0.057 -14.031 1 74.19 13 SER B N 1
ATOM 1406 C CA . SER B 1 13 ? 7.445 1.393 -13.883 1 74.19 13 SER B CA 1
ATOM 1407 C C . SER B 1 13 ? 6.016 1.873 -13.656 1 74.19 13 SER B C 1
ATOM 1409 O O . SER B 1 13 ? 5.785 2.814 -12.891 1 74.19 13 SER B O 1
ATOM 1411 N N . HIS B 1 14 ? 5.141 1.146 -14.188 1 82.56 14 HIS B N 1
ATOM 1412 C CA . HIS B 1 14 ? 3.734 1.509 -14.047 1 82.56 14 HIS B CA 1
ATOM 1413 C C . HIS B 1 14 ? 3.256 1.323 -12.609 1 82.56 14 HIS B C 1
ATOM 1415 O O . HIS B 1 14 ? 2.467 2.125 -12.109 1 82.56 14 HIS B O 1
ATOM 1421 N N . PHE B 1 15 ? 3.828 0.331 -12.031 1 89.56 15 PHE B N 1
ATOM 1422 C CA . PHE B 1 15 ? 3.451 0.056 -10.656 1 89.56 15 PHE B CA 1
ATOM 1423 C C . PHE B 1 15 ? 3.789 1.24 -9.758 1 89.56 15 PHE B C 1
ATOM 1425 O O . PHE B 1 15 ? 3.021 1.578 -8.852 1 89.56 15 PHE B O 1
ATOM 1432 N N . LEU B 1 16 ? 4.836 1.931 -10.07 1 93.75 16 LEU B N 1
ATOM 1433 C CA . LEU B 1 16 ? 5.301 3.055 -9.266 1 93.75 16 LEU B CA 1
ATOM 1434 C C . LEU B 1 16 ? 4.371 4.254 -9.414 1 93.75 16 LEU B C 1
ATOM 1436 O O . LEU B 1 16 ? 4.395 5.172 -8.594 1 93.75 16 LEU B O 1
ATOM 1440 N N . ASP B 1 17 ? 3.572 4.262 -10.406 1 92 17 ASP B N 1
ATOM 1441 C CA . ASP B 1 17 ? 2.629 5.355 -10.617 1 92 17 ASP B CA 1
ATOM 1442 C C . ASP B 1 17 ? 1.552 5.367 -9.531 1 92 17 ASP B C 1
ATOM 1444 O O . ASP B 1 17 ? 0.854 6.371 -9.359 1 92 17 ASP B O 1
ATOM 1448 N N . LEU B 1 18 ? 1.422 4.27 -8.867 1 93.31 18 LEU B N 1
ATOM 1449 C CA . LEU B 1 18 ? 0.526 4.223 -7.715 1 93.31 18 LEU B CA 1
ATOM 1450 C C . LEU B 1 18 ? 0.858 5.332 -6.723 1 93.31 18 LEU B C 1
ATOM 1452 O O . LEU B 1 18 ? -0.029 5.84 -6.031 1 93.31 18 LEU B O 1
ATOM 1456 N N . ASN B 1 19 ? 2.086 5.691 -6.68 1 94 19 ASN B N 1
ATOM 1457 C CA . ASN B 1 19 ? 2.549 6.707 -5.742 1 94 19 ASN B CA 1
ATOM 1458 C C . ASN B 1 19 ? 1.937 8.07 -6.051 1 94 19 ASN B C 1
ATOM 1460 O O . ASN B 1 19 ? 1.865 8.938 -5.176 1 94 19 ASN B O 1
ATOM 1464 N N . ASP B 1 20 ? 1.519 8.25 -7.262 1 92.06 20 ASP B N 1
ATOM 1465 C CA . ASP B 1 20 ? 1.044 9.562 -7.699 1 92.06 20 ASP B CA 1
ATOM 1466 C C . ASP B 1 20 ? -0.47 9.68 -7.535 1 92.06 20 ASP B C 1
ATOM 1468 O O . ASP B 1 20 ? -1.038 10.758 -7.727 1 92.06 20 ASP B O 1
ATOM 1472 N N . ILE B 1 21 ? -1.034 8.602 -7.18 1 95.19 21 ILE B N 1
ATOM 1473 C CA . ILE B 1 21 ? -2.482 8.633 -7.012 1 95.19 21 ILE B CA 1
ATOM 1474 C C . ILE B 1 21 ? -2.836 9.375 -5.727 1 95.19 21 ILE B C 1
ATOM 1476 O O . ILE B 1 21 ? -2.271 9.094 -4.664 1 95.19 21 ILE B O 1
ATOM 1480 N N . LYS B 1 22 ? -3.676 10.352 -5.844 1 96.25 22 LYS B N 1
ATOM 1481 C CA . LYS B 1 22 ? -4.176 11.141 -4.719 1 96.25 22 LYS B CA 1
ATOM 1482 C C . LYS B 1 22 ? -5.676 11.383 -4.848 1 96.25 22 LYS B C 1
ATOM 1484 O O . LYS B 1 22 ? -6.242 11.25 -5.934 1 96.25 22 LYS B O 1
ATOM 1489 N N . LEU B 1 23 ? -6.32 11.641 -3.787 1 97 23 LEU B N 1
ATOM 1490 C CA . LEU B 1 23 ? -7.711 12.07 -3.828 1 97 23 LEU B CA 1
ATOM 1491 C C . LEU B 1 23 ? -7.836 13.438 -4.5 1 97 23 LEU B C 1
ATOM 1493 O O . LEU B 1 23 ? -7.242 14.414 -4.043 1 97 23 LEU B O 1
ATOM 1497 N N . GLU B 1 24 ? -8.547 13.461 -5.566 1 95.44 24 GLU B N 1
ATOM 1498 C CA . GLU B 1 24 ? -8.734 14.719 -6.285 1 95.44 24 GLU B CA 1
ATOM 1499 C C . GLU B 1 24 ? -9.844 15.562 -5.648 1 95.44 24 GLU B C 1
ATOM 1501 O O . GLU B 1 24 ? -10.695 15.031 -4.938 1 95.44 24 GLU B O 1
ATOM 1506 N N . VAL B 1 25 ? -9.766 16.875 -5.98 1 93.5 25 VAL B N 1
ATOM 1507 C CA . VAL B 1 25 ? -10.773 17.797 -5.461 1 93.5 25 VAL B CA 1
ATOM 1508 C C . VAL B 1 25 ? -12.156 17.375 -5.953 1 93.5 25 VAL B C 1
ATOM 1510 O O . VAL B 1 25 ? -12.344 17.094 -7.141 1 93.5 25 VAL B O 1
ATOM 1513 N N . ASP B 1 26 ? -13.141 17.172 -5.043 1 93.12 26 ASP B N 1
ATOM 1514 C CA . ASP B 1 26 ? -14.539 16.859 -5.316 1 93.12 26 ASP B CA 1
ATOM 1515 C C . ASP B 1 26 ? -14.703 15.438 -5.84 1 93.12 26 ASP B C 1
ATOM 1517 O O . ASP B 1 26 ? -15.734 15.094 -6.414 1 93.12 26 ASP B O 1
ATOM 1521 N N . GLU B 1 27 ? -13.672 14.68 -5.777 1 95.69 27 GLU B N 1
ATOM 1522 C CA . GLU B 1 27 ? -13.766 13.273 -6.168 1 95.69 27 GLU B CA 1
ATOM 1523 C C . GLU B 1 27 ? -14.508 12.461 -5.113 1 95.69 27 GLU B C 1
ATOM 1525 O O . GLU B 1 27 ? -14.281 12.625 -3.914 1 95.69 27 GLU B O 1
ATOM 1530 N N . ARG B 1 28 ? -15.43 11.734 -5.68 1 96.5 28 ARG B N 1
ATOM 1531 C CA . ARG B 1 28 ? -16.078 10.797 -4.762 1 96.5 28 ARG B CA 1
ATOM 1532 C C . ARG B 1 28 ? -15.086 9.75 -4.266 1 96.5 28 ARG B C 1
ATOM 1534 O O . ARG B 1 28 ? -14.242 9.266 -5.031 1 96.5 28 ARG B O 1
ATOM 1541 N N . TYR B 1 29 ? -15.203 9.336 -3.029 1 97.25 29 TYR B N 1
ATOM 1542 C CA . TYR B 1 29 ? -14.312 8.344 -2.434 1 97.25 29 TYR B CA 1
ATOM 1543 C C . TYR B 1 29 ? -14.352 7.035 -3.221 1 97.25 29 TYR B C 1
ATOM 1545 O O . TYR B 1 29 ? -13.312 6.391 -3.41 1 97.25 29 TYR B O 1
ATOM 1553 N N . GLU B 1 30 ? -15.523 6.688 -3.715 1 97.19 30 GLU B N 1
ATOM 1554 C CA . GLU B 1 30 ? -15.68 5.449 -4.469 1 97.19 30 GLU B CA 1
ATOM 1555 C C . GLU B 1 30 ? -14.938 5.516 -5.801 1 97.19 30 GLU B C 1
ATOM 1557 O O . GLU B 1 30 ? -14.414 4.508 -6.277 1 97.19 30 GLU B O 1
ATOM 1562 N N . ASP B 1 31 ? -14.859 6.641 -6.41 1 97.19 31 ASP B N 1
ATOM 1563 C CA . ASP B 1 31 ? -14.117 6.801 -7.656 1 97.19 31 ASP B CA 1
ATOM 1564 C C . ASP B 1 31 ? -12.617 6.602 -7.426 1 97.19 31 ASP B C 1
ATOM 1566 O O . ASP B 1 31 ? -11.93 5.996 -8.25 1 97.19 31 ASP B O 1
ATOM 1570 N N . LEU B 1 32 ? -12.148 7.156 -6.355 1 97.69 32 LEU B N 1
ATOM 1571 C CA . LEU B 1 32 ? -10.758 6.926 -5.973 1 97.69 32 LEU B CA 1
ATOM 1572 C C . LEU B 1 32 ? -10.477 5.434 -5.824 1 97.69 32 LEU B C 1
ATOM 1574 O O . LEU B 1 32 ? -9.453 4.941 -6.305 1 97.69 32 LEU B O 1
ATOM 1578 N N . TYR B 1 33 ? -11.406 4.75 -5.211 1 97.81 33 TYR B N 1
ATOM 1579 C CA . TYR B 1 33 ? -11.258 3.309 -5.035 1 97.81 33 TYR B CA 1
ATOM 1580 C C . TYR B 1 33 ? -11.172 2.6 -6.383 1 97.81 33 TYR B C 1
ATOM 1582 O O . TYR B 1 33 ? -10.336 1.716 -6.574 1 97.81 33 TYR B O 1
ATOM 1590 N N . GLN B 1 34 ? -11.969 2.998 -7.23 1 97.25 34 GLN B N 1
ATOM 1591 C CA . GLN B 1 34 ? -11.992 2.387 -8.555 1 97.25 34 GLN B CA 1
ATOM 1592 C C . GLN B 1 34 ? -10.695 2.656 -9.312 1 97.25 34 GLN B C 1
ATOM 1594 O O . GLN B 1 34 ? -10.195 1.786 -10.023 1 97.25 34 GLN B O 1
ATOM 1599 N N . ARG B 1 35 ? -10.156 3.844 -9.172 1 96.38 35 ARG B N 1
ATOM 1600 C CA . ARG B 1 35 ? -8.883 4.16 -9.805 1 96.38 35 ARG B CA 1
ATOM 1601 C C . ARG B 1 35 ? -7.762 3.291 -9.242 1 96.38 35 ARG B C 1
ATOM 1603 O O . ARG B 1 35 ? -6.906 2.814 -9.992 1 96.38 35 ARG B O 1
ATOM 1610 N N . LEU B 1 36 ? -7.816 3.047 -7.945 1 96.5 36 LEU B N 1
ATOM 1611 C CA . LEU B 1 36 ? -6.816 2.203 -7.301 1 96.5 36 LEU B CA 1
ATOM 1612 C C . LEU B 1 36 ? -6.934 0.759 -7.777 1 96.5 36 LEU B C 1
ATOM 1614 O O . LEU B 1 36 ? -5.93 0.125 -8.102 1 96.5 36 LEU B O 1
ATOM 1618 N N . CYS B 1 37 ? -8.164 0.261 -7.867 1 95.81 37 CYS B N 1
ATOM 1619 C CA . CYS B 1 37 ? -8.391 -1.091 -8.359 1 95.81 37 CYS B CA 1
ATOM 1620 C C . CYS B 1 37 ? -7.879 -1.244 -9.789 1 95.81 37 CYS B C 1
ATOM 1622 O O . CYS B 1 37 ? -7.219 -2.23 -10.109 1 95.81 37 CYS B O 1
ATOM 1624 N N . ALA B 1 38 ? -8.102 -0.25 -10.555 1 92.88 38 ALA B N 1
ATOM 1625 C CA . ALA B 1 38 ? -7.75 -0.308 -11.969 1 92.88 38 ALA B CA 1
ATOM 1626 C C . ALA B 1 38 ? -6.238 -0.397 -12.148 1 92.88 38 ALA B C 1
ATOM 1628 O O . ALA B 1 38 ? -5.746 -1.224 -12.922 1 92.88 38 ALA B O 1
ATOM 1629 N N . ILE B 1 39 ? -5.535 0.433 -11.438 1 92.38 39 ILE B N 1
ATOM 1630 C CA . ILE B 1 39 ? -4.086 0.458 -11.602 1 92.38 39 ILE B CA 1
ATOM 1631 C C . ILE B 1 39 ? -3.488 -0.858 -11.109 1 92.38 39 ILE B C 1
ATOM 1633 O O . ILE B 1 39 ? -2.52 -1.358 -11.688 1 92.38 39 ILE B O 1
ATOM 1637 N N . ILE B 1 40 ? -4.023 -1.409 -10.023 1 93.5 40 ILE B N 1
ATOM 1638 C CA . ILE B 1 40 ? -3.488 -2.654 -9.484 1 93.5 40 ILE B CA 1
ATOM 1639 C C . ILE B 1 40 ? -3.805 -3.807 -10.43 1 93.5 40 ILE B C 1
ATOM 1641 O O . ILE B 1 40 ? -2.941 -4.641 -10.719 1 93.5 40 ILE B O 1
ATOM 1645 N N . GLU B 1 41 ? -4.961 -3.832 -10.922 1 91.19 41 GLU B N 1
ATOM 1646 C CA . GLU B 1 41 ? -5.34 -4.867 -11.883 1 91.19 41 GLU B CA 1
ATOM 1647 C C . GLU B 1 41 ? -4.461 -4.82 -13.125 1 91.19 41 GLU B C 1
ATOM 1649 O O . GLU B 1 41 ? -4.039 -5.859 -13.633 1 91.19 41 GLU B O 1
ATOM 1654 N N . ASP B 1 42 ? -4.16 -3.619 -13.492 1 87.94 42 ASP B N 1
ATOM 1655 C CA . ASP B 1 42 ? -3.291 -3.422 -14.648 1 87.94 42 ASP B CA 1
ATOM 1656 C C . ASP B 1 42 ? -1.859 -3.852 -14.344 1 87.94 42 ASP B C 1
ATOM 1658 O O . ASP B 1 42 ? -1.046 -4.016 -15.258 1 87.94 42 ASP B O 1
ATOM 1662 N N . SER B 1 43 ? -1.614 -3.91 -13.07 1 88.75 43 SER B N 1
ATOM 1663 C CA . SER B 1 43 ? -0.239 -4.184 -12.672 1 88.75 43 SER B CA 1
ATOM 1664 C C . SER B 1 43 ? -0.031 -5.668 -12.391 1 88.75 43 SER B C 1
ATOM 1666 O O . SER B 1 43 ? 1.09 -6.105 -12.117 1 88.75 43 SER B O 1
ATOM 1668 N N . LEU B 1 44 ? -1.13 -6.426 -12.445 1 91.38 44 LEU B N 1
ATOM 1669 C CA . LEU B 1 44 ? -0.999 -7.867 -12.266 1 91.38 44 LEU B CA 1
ATOM 1670 C C . LEU B 1 44 ? -0.236 -8.5 -13.422 1 91.38 44 LEU B C 1
ATOM 1672 O O . LEU B 1 44 ? -0.495 -8.18 -14.586 1 91.38 44 LEU B O 1
ATOM 1676 N N . LEU B 1 45 ? 0.619 -9.32 -13.047 1 88.81 45 LEU B N 1
ATOM 1677 C CA . LEU B 1 45 ? 1.504 -9.883 -14.062 1 88.81 45 LEU B CA 1
ATOM 1678 C C . LEU B 1 45 ? 0.81 -11 -14.836 1 88.81 45 LEU B C 1
ATOM 1680 O O . LEU B 1 45 ? 0.065 -11.797 -14.25 1 88.81 45 LEU B O 1
ATOM 1684 N N . THR B 1 46 ? 1.077 -11 -16.141 1 87.69 46 THR B N 1
ATOM 1685 C CA . THR B 1 46 ? 0.624 -12.047 -17.047 1 87.69 46 THR B CA 1
ATOM 1686 C C . THR B 1 46 ? 1.799 -12.641 -17.828 1 87.69 46 THR B C 1
ATOM 1688 O O . THR B 1 46 ? 2.842 -12 -17.969 1 87.69 46 THR B O 1
ATOM 1691 N N . PRO B 1 47 ? 1.642 -13.859 -18.234 1 84.88 47 PRO B N 1
ATOM 1692 C CA . PRO B 1 47 ? 2.721 -14.43 -19.047 1 84.88 47 PRO B CA 1
ATOM 1693 C C . PRO B 1 47 ? 3.053 -13.586 -20.281 1 84.88 47 PRO B C 1
ATOM 1695 O O . PRO B 1 47 ? 4.199 -13.586 -20.734 1 84.88 47 PRO B O 1
ATOM 1698 N N . GLU B 1 48 ? 2.154 -12.836 -20.734 1 82.06 48 GLU B N 1
ATOM 1699 C CA . GLU B 1 48 ? 2.322 -12.039 -21.938 1 82.06 48 GLU B CA 1
ATOM 1700 C C . GLU B 1 48 ? 3.113 -10.766 -21.656 1 82.06 48 GLU B C 1
ATOM 1702 O O . GLU B 1 48 ? 3.627 -10.133 -22.578 1 82.06 48 GLU B O 1
ATOM 1707 N N . SER B 1 49 ? 3.232 -10.406 -20.438 1 78.94 49 SER B N 1
ATOM 1708 C CA . SER B 1 49 ? 3.895 -9.148 -20.078 1 78.94 49 SER B CA 1
ATOM 1709 C C . SER B 1 49 ? 5.402 -9.242 -20.297 1 78.94 49 SER B C 1
ATOM 1711 O O . SER B 1 49 ? 6.086 -8.219 -20.391 1 78.94 49 SER B O 1
ATOM 1713 N N . ASN B 1 50 ? 6.012 -10.344 -20.422 1 82.69 50 ASN B N 1
ATOM 1714 C CA . ASN B 1 50 ? 7.445 -10.562 -20.562 1 82.69 50 ASN B CA 1
ATOM 1715 C C . ASN B 1 50 ? 8.234 -9.93 -19.422 1 82.69 50 ASN B C 1
ATOM 1717 O O . ASN B 1 50 ? 9.328 -9.406 -19.625 1 82.69 50 ASN B O 1
ATOM 1721 N N . ILE B 1 51 ? 7.578 -9.781 -18.281 1 87.94 51 ILE B N 1
ATOM 1722 C CA . ILE B 1 51 ? 8.219 -9.273 -17.062 1 87.94 51 ILE B CA 1
ATOM 1723 C C . ILE B 1 51 ? 8.633 -10.438 -16.172 1 87.94 51 ILE B C 1
ATOM 1725 O O . ILE B 1 51 ? 7.852 -11.375 -15.961 1 87.94 51 ILE B O 1
ATOM 1729 N N . THR B 1 52 ? 9.922 -10.383 -15.758 1 91.56 52 THR B N 1
ATOM 1730 C CA . THR B 1 52 ? 10.414 -11.438 -14.875 1 91.56 52 THR B CA 1
ATOM 1731 C C . THR B 1 52 ? 10.406 -10.969 -13.422 1 91.56 52 THR B C 1
ATOM 1733 O O . THR B 1 52 ? 10.555 -9.773 -13.148 1 91.56 52 THR B O 1
ATOM 1736 N N . HIS B 1 53 ? 10.18 -11.898 -12.539 1 93.56 53 HIS B N 1
ATOM 1737 C CA . HIS B 1 53 ? 10.234 -11.695 -11.102 1 93.56 53 HIS B CA 1
ATOM 1738 C C . HIS B 1 53 ? 11.328 -12.555 -10.469 1 93.56 53 HIS B C 1
ATOM 1740 O O . HIS B 1 53 ? 11.195 -13.781 -10.406 1 93.56 53 HIS B O 1
ATOM 1746 N N . HIS B 1 54 ? 12.344 -11.859 -10.008 1 94.62 54 HIS B N 1
ATOM 1747 C CA . HIS B 1 54 ? 13.516 -12.523 -9.453 1 94.62 54 HIS B CA 1
ATOM 1748 C C . HIS B 1 54 ? 14.086 -13.539 -10.438 1 94.62 54 HIS B C 1
ATOM 1750 O O . HIS B 1 54 ? 14.445 -14.656 -10.047 1 94.62 54 HIS B O 1
ATOM 1756 N N . GLY B 1 55 ? 14.016 -13.172 -11.695 1 91.25 55 GLY B N 1
ATOM 1757 C CA . GLY B 1 55 ? 14.641 -13.992 -12.727 1 91.25 55 GLY B CA 1
ATOM 1758 C C . GLY B 1 55 ? 13.711 -15.055 -13.289 1 91.25 55 GLY B C 1
ATOM 1759 O O . GLY B 1 55 ? 14.062 -15.75 -14.242 1 91.25 55 GLY B O 1
ATOM 1760 N N . ALA B 1 56 ? 12.562 -15.188 -12.695 1 90.31 56 ALA B N 1
ATOM 1761 C CA . ALA B 1 56 ? 11.625 -16.219 -13.156 1 90.31 56 ALA B CA 1
ATOM 1762 C C . ALA B 1 56 ? 10.477 -15.594 -13.945 1 90.31 56 ALA B C 1
ATOM 1764 O O . ALA B 1 56 ? 10.07 -14.461 -13.672 1 90.31 56 ALA B O 1
ATOM 1765 N N . THR B 1 57 ? 10.07 -16.391 -14.891 1 85.06 57 THR B N 1
ATOM 1766 C CA . THR B 1 57 ? 8.867 -15.969 -15.602 1 85.06 57 THR B CA 1
ATOM 1767 C C . THR B 1 57 ? 7.621 -16.203 -14.742 1 85.06 57 THR B C 1
ATOM 1769 O O . THR B 1 57 ? 7.559 -17.156 -13.977 1 85.06 57 THR B O 1
ATOM 1772 N N . ILE B 1 58 ? 6.77 -15.25 -14.898 1 77.62 58 ILE B N 1
ATOM 1773 C CA . ILE B 1 58 ? 5.617 -15.258 -14 1 77.62 58 ILE B CA 1
ATOM 1774 C C . ILE B 1 58 ? 4.414 -15.867 -14.711 1 77.62 58 ILE B C 1
ATOM 1776 O O . ILE B 1 58 ? 4.246 -15.695 -15.922 1 77.62 58 ILE B O 1
ATOM 1780 N N . THR B 1 59 ? 3.756 -16.656 -13.938 1 79.38 59 THR B N 1
ATOM 1781 C CA . THR B 1 59 ? 2.439 -17.141 -14.336 1 79.38 59 THR B CA 1
ATOM 1782 C C . THR B 1 59 ? 1.383 -16.062 -14.141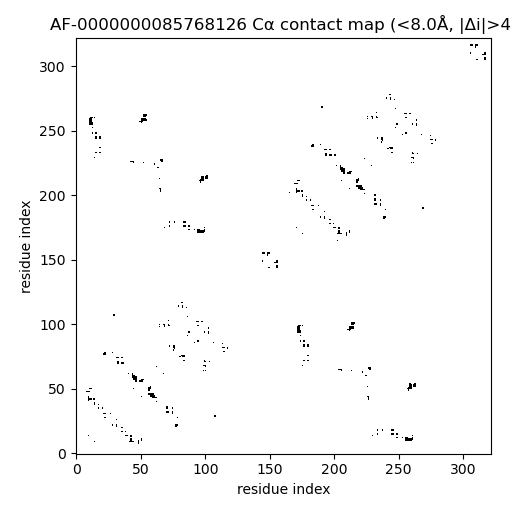 1 79.38 59 THR B C 1
ATOM 1784 O O . THR B 1 59 ? 1.685 -14.977 -13.641 1 79.38 59 THR B O 1
ATOM 1787 N N . GLU B 1 60 ? 0.196 -16.359 -14.508 1 89.38 60 GLU B N 1
ATOM 1788 C CA . GLU B 1 60 ? -0.923 -15.422 -14.375 1 89.38 60 GLU B CA 1
ATOM 1789 C C . GLU B 1 60 ? -1.208 -15.109 -12.906 1 89.38 60 GLU B C 1
ATOM 1791 O O . GLU B 1 60 ? -1.477 -16.016 -12.109 1 89.38 60 GLU B O 1
ATOM 1796 N N . GLU B 1 61 ? -1.038 -13.836 -12.648 1 91.25 61 GLU B N 1
ATOM 1797 C CA . GLU B 1 61 ? -1.325 -13.414 -11.281 1 91.25 61 GLU B CA 1
ATOM 1798 C C . GLU B 1 61 ? -2.799 -13.055 -11.117 1 91.25 61 GLU B C 1
ATOM 1800 O O . GLU B 1 61 ? -3.416 -12.492 -12.023 1 91.25 61 GLU B O 1
ATOM 1805 N N . GLU B 1 62 ? -3.236 -13.414 -9.938 1 89.81 62 GLU B N 1
ATOM 1806 C CA . GLU B 1 62 ? -4.605 -13.047 -9.586 1 89.81 62 GLU B CA 1
ATOM 1807 C C . GLU B 1 62 ? -4.637 -12.094 -8.398 1 89.81 62 GLU B C 1
ATOM 1809 O O . GLU B 1 62 ? -3.668 -12.008 -7.637 1 89.81 62 GLU B O 1
ATOM 1814 N N . LEU B 1 63 ? -5.746 -11.406 -8.367 1 94.06 63 LEU B N 1
ATOM 1815 C CA . LEU B 1 63 ? -5.957 -10.539 -7.211 1 94.06 63 LEU B CA 1
ATOM 1816 C C . LEU B 1 63 ? -6.207 -11.359 -5.949 1 94.06 63 LEU B C 1
ATOM 1818 O O . LEU B 1 63 ? -7.266 -11.969 -5.801 1 94.06 63 LEU B O 1
ATOM 1822 N N . THR B 1 64 ? -5.215 -11.297 -5.031 1 93.81 64 THR B N 1
ATOM 1823 C CA . THR B 1 64 ? -5.324 -12.078 -3.807 1 93.81 64 THR B CA 1
ATOM 1824 C C . THR B 1 64 ? -6.043 -11.289 -2.719 1 93.81 64 THR B C 1
ATOM 1826 O O . THR B 1 64 ? -6.129 -10.062 -2.789 1 93.81 64 THR B O 1
ATOM 1829 N N . PRO B 1 65 ? -6.527 -11.945 -1.72 1 93.69 65 PRO B N 1
ATOM 1830 C CA . PRO B 1 65 ? -7.188 -11.25 -0.612 1 93.69 65 PRO B CA 1
ATOM 1831 C C . PRO B 1 65 ? -6.297 -10.188 0.035 1 93.69 65 PRO B C 1
ATOM 1833 O O . PRO B 1 65 ? -6.75 -9.07 0.296 1 93.69 65 PRO B O 1
ATOM 1836 N N . THR B 1 66 ? -5.066 -10.523 0.257 1 93.94 66 THR B N 1
ATOM 1837 C CA . THR B 1 66 ? -4.164 -9.57 0.899 1 93.94 66 THR B CA 1
ATOM 1838 C C . THR B 1 66 ? -3.898 -8.375 -0.011 1 93.94 66 THR B C 1
ATOM 1840 O O . THR B 1 66 ? -3.773 -7.246 0.462 1 93.94 66 THR B O 1
ATOM 1843 N N . LEU B 1 67 ? -3.848 -8.648 -1.296 1 94.94 67 LEU B N 1
ATOM 1844 C CA . LEU B 1 67 ? -3.689 -7.539 -2.232 1 94.94 67 LEU B CA 1
ATOM 1845 C C . LEU B 1 67 ? -4.914 -6.629 -2.209 1 94.94 67 LEU B C 1
ATOM 1847 O O . LEU B 1 67 ? -4.781 -5.402 -2.254 1 94.94 67 LEU B O 1
ATOM 1851 N N . GLU B 1 68 ? -6.055 -7.188 -2.15 1 96 68 GLU B N 1
ATOM 1852 C CA . GLU B 1 68 ? -7.273 -6.391 -2.047 1 96 68 GLU B CA 1
ATOM 1853 C C . GLU B 1 68 ? -7.293 -5.582 -0.754 1 96 68 GLU B C 1
ATOM 1855 O O . GLU B 1 68 ? -7.734 -4.43 -0.744 1 96 68 GLU B O 1
ATOM 1860 N N . ASN B 1 69 ? -6.836 -6.23 0.333 1 96.19 69 ASN B N 1
ATOM 1861 C CA . ASN B 1 69 ? -6.711 -5.496 1.589 1 96.19 69 ASN B CA 1
ATOM 1862 C C . ASN B 1 69 ? -5.805 -4.277 1.438 1 96.19 69 ASN B C 1
ATOM 1864 O O . ASN B 1 69 ? -6.094 -3.215 1.993 1 96.19 69 ASN B O 1
ATOM 1868 N N . PHE B 1 70 ? -4.766 -4.441 0.669 1 96.38 70 PHE B N 1
ATOM 1869 C CA . PHE B 1 70 ? -3.84 -3.336 0.438 1 96.38 70 PHE B CA 1
ATOM 1870 C C . PHE B 1 70 ? -4.531 -2.199 -0.306 1 96.38 70 PHE B C 1
ATOM 1872 O O . PHE B 1 70 ? -4.281 -1.024 -0.024 1 96.38 70 PHE B O 1
ATOM 1879 N N . ILE B 1 71 ? -5.305 -2.559 -1.24 1 97.19 71 ILE B N 1
ATOM 1880 C CA . ILE B 1 71 ? -6.035 -1.55 -1.999 1 97.19 71 ILE B CA 1
ATOM 1881 C C . ILE B 1 71 ? -6.934 -0.75 -1.061 1 97.19 71 ILE B C 1
ATOM 1883 O O . ILE B 1 71 ? -6.938 0.482 -1.093 1 97.19 71 ILE B O 1
ATOM 1887 N N . VAL B 1 72 ? -7.629 -1.418 -0.186 1 98.06 72 VAL B N 1
ATOM 1888 C CA . VAL B 1 72 ? -8.555 -0.758 0.731 1 98.06 72 VAL B CA 1
ATOM 1889 C C . VAL B 1 72 ? -7.77 0.099 1.724 1 98.06 72 VAL B C 1
ATOM 1891 O O . VAL B 1 72 ? -8.156 1.233 2.014 1 98.06 72 VAL B O 1
ATOM 1894 N N . LEU B 1 73 ? -6.676 -0.456 2.232 1 97.44 73 LEU B N 1
ATOM 1895 C CA . LEU B 1 73 ? -5.852 0.313 3.158 1 97.44 73 LEU B CA 1
ATOM 1896 C C . LEU B 1 73 ? -5.344 1.592 2.5 1 97.44 73 LEU B C 1
ATOM 1898 O O . LEU B 1 73 ? -5.375 2.664 3.107 1 97.44 73 LEU B O 1
ATOM 1902 N N . THR B 1 74 ? -4.875 1.454 1.288 1 97.62 74 THR B N 1
ATOM 1903 C CA . THR B 1 74 ? -4.379 2.609 0.548 1 97.62 74 THR B CA 1
ATOM 1904 C C . THR B 1 74 ? -5.492 3.625 0.323 1 97.62 74 THR B C 1
ATOM 1906 O O . THR B 1 74 ? -5.281 4.832 0.466 1 97.62 74 THR B O 1
ATOM 1909 N N . TRP B 1 75 ? -6.645 3.102 -0.029 1 98.5 75 TRP B N 1
ATOM 1910 C CA . TRP B 1 75 ? -7.836 3.92 -0.225 1 98.5 75 TRP B CA 1
ATOM 1911 C C . TRP B 1 75 ? -8.148 4.738 1.023 1 98.5 75 TRP B C 1
ATOM 1913 O O . TRP B 1 75 ? -8.281 5.965 0.954 1 98.5 75 TRP B O 1
ATOM 1923 N N . LEU B 1 76 ? -8.156 4.137 2.15 1 98.19 76 LEU B N 1
ATOM 1924 C CA . LEU B 1 76 ? -8.422 4.805 3.418 1 98.19 76 LEU B CA 1
ATOM 1925 C C . LEU B 1 76 ? -7.355 5.859 3.711 1 98.19 76 LEU B C 1
ATOM 1927 O O . LEU B 1 76 ? -7.68 6.992 4.07 1 98.19 76 LEU B O 1
ATOM 1931 N N . ARG B 1 77 ? -6.141 5.512 3.473 1 97.31 77 ARG B N 1
ATOM 1932 C CA . ARG B 1 77 ? -5.02 6.395 3.764 1 97.31 77 ARG B CA 1
ATOM 1933 C C . ARG B 1 77 ? -5.074 7.652 2.902 1 97.31 77 ARG B C 1
ATOM 1935 O O . ARG B 1 77 ? -4.719 8.742 3.357 1 97.31 77 ARG B O 1
ATOM 1942 N N . LEU B 1 78 ? -5.438 7.469 1.686 1 97.38 78 LEU B N 1
ATOM 1943 C CA . LEU B 1 78 ? -5.461 8.594 0.753 1 97.38 78 LEU B CA 1
ATOM 1944 C C . LEU B 1 78 ? -6.602 9.547 1.085 1 97.38 78 LEU B C 1
ATOM 1946 O O . LEU B 1 78 ? -6.516 10.742 0.793 1 97.38 78 LEU B O 1
ATOM 1950 N N . ILE B 1 79 ? -7.598 9.016 1.641 1 97.44 79 ILE B N 1
ATOM 1951 C CA . ILE B 1 79 ? -8.703 9.875 2.07 1 97.44 79 ILE B CA 1
ATOM 1952 C C . ILE B 1 79 ? -8.289 10.664 3.307 1 97.44 79 ILE B C 1
ATOM 1954 O O . ILE B 1 79 ? -8.492 11.883 3.373 1 97.44 79 ILE B O 1
ATOM 1958 N N . ASN B 1 80 ? -7.703 9.992 4.242 1 96.06 80 ASN B N 1
ATOM 1959 C CA . ASN B 1 80 ? -7.176 10.57 5.469 1 96.06 80 ASN B CA 1
ATOM 1960 C C . ASN B 1 80 ? -6.223 9.609 6.18 1 96.06 80 ASN B C 1
ATOM 1962 O O . ASN B 1 80 ? -6.57 8.453 6.414 1 96.06 80 ASN B O 1
ATOM 1966 N N . PRO B 1 81 ? -5.098 10.094 6.609 1 94.88 81 PRO B N 1
ATOM 1967 C CA . PRO B 1 81 ? -4.105 9.203 7.223 1 94.88 81 PRO B CA 1
ATOM 1968 C C . PRO B 1 81 ? -4.578 8.617 8.547 1 94.88 81 PRO B C 1
ATOM 1970 O O . PRO B 1 81 ? -4.047 7.605 9.008 1 94.88 81 PRO B O 1
ATOM 1973 N N . GLU B 1 82 ? -5.586 9.164 9.211 1 95.69 82 GLU B N 1
ATOM 1974 C CA . GLU B 1 82 ? -6.07 8.695 10.5 1 95.69 82 GLU B CA 1
ATOM 1975 C C . GLU B 1 82 ? -7.223 7.707 10.328 1 95.69 82 GLU B C 1
ATOM 1977 O O . GLU B 1 82 ? -7.629 7.047 11.289 1 95.69 82 GLU B O 1
ATOM 1982 N N . LEU B 1 83 ? -7.676 7.559 9.188 1 97.12 83 LEU B N 1
ATOM 1983 C CA . LEU B 1 83 ? -8.883 6.781 8.93 1 97.12 83 LEU B CA 1
ATOM 1984 C C . LEU B 1 83 ? -8.648 5.305 9.219 1 97.12 83 LEU B C 1
ATOM 1986 O O . LEU B 1 83 ? -9.516 4.637 9.797 1 97.12 83 LEU B O 1
ATOM 1990 N N . PRO B 1 84 ? -7.512 4.723 8.836 1 96.5 84 PRO B N 1
ATOM 1991 C CA . PRO B 1 84 ? -7.289 3.309 9.156 1 96.5 84 PRO B CA 1
ATOM 1992 C C . PRO B 1 84 ? -7.387 3.021 10.648 1 96.5 84 PRO B C 1
ATOM 1994 O O . PRO B 1 84 ? -7.934 1.991 11.047 1 96.5 84 PRO B O 1
ATOM 1997 N N . LYS B 1 85 ? -6.855 3.928 11.398 1 94.69 85 LYS B N 1
ATOM 1998 C CA . LYS B 1 85 ? -6.934 3.758 12.852 1 94.69 85 LYS B CA 1
ATOM 1999 C C . LYS B 1 85 ? -8.383 3.785 13.328 1 94.69 85 LYS B C 1
ATOM 2001 O O . LYS B 1 85 ? -8.789 2.959 14.148 1 94.69 85 LYS B O 1
ATOM 2006 N N . LEU B 1 86 ? -9.109 4.723 12.852 1 95.69 86 LEU B N 1
ATOM 2007 C CA . LEU B 1 86 ? -10.516 4.84 13.227 1 95.69 86 LEU B CA 1
ATOM 2008 C C . LEU B 1 86 ? -11.305 3.619 12.773 1 95.69 86 LEU B C 1
ATOM 2010 O O . LEU B 1 86 ? -12.188 3.143 13.492 1 95.69 86 LEU B O 1
ATOM 2014 N N . VAL B 1 87 ? -11.047 3.133 11.562 1 96.38 87 VAL B N 1
ATOM 2015 C CA . VAL B 1 87 ? -11.703 1.939 11.039 1 96.38 87 VAL B CA 1
ATOM 2016 C C . VAL B 1 87 ? -11.383 0.74 11.93 1 96.38 87 VAL B C 1
ATOM 2018 O O . VAL B 1 87 ? -12.266 -0.064 12.234 1 96.38 87 VAL B O 1
ATOM 2021 N N . LYS B 1 88 ? -10.172 0.593 12.312 1 94.69 88 LYS B N 1
ATOM 2022 C CA . LYS B 1 88 ? -9.773 -0.485 13.219 1 94.69 88 LYS B CA 1
ATOM 2023 C C . LYS B 1 88 ? -10.555 -0.415 14.531 1 94.69 88 LYS B C 1
ATOM 2025 O O . LYS B 1 88 ? -11.023 -1.438 15.039 1 94.69 88 LYS B O 1
ATOM 2030 N N . GLN B 1 89 ? -10.68 0.806 15.031 1 93.5 89 GLN B N 1
ATOM 2031 C CA . GLN B 1 89 ? -11.391 1.007 16.297 1 93.5 89 GLN B CA 1
ATOM 2032 C C . GLN B 1 89 ? -12.867 0.663 16.156 1 93.5 89 GLN B C 1
ATOM 2034 O O . GLN B 1 89 ? -13.445 0 17.016 1 93.5 89 GLN B O 1
ATOM 2039 N N . ARG B 1 90 ? -13.445 1.017 15.086 1 94.19 90 ARG B N 1
ATOM 2040 C CA . ARG B 1 90 ? -14.883 0.874 14.891 1 94.19 90 ARG B CA 1
ATOM 2041 C C . ARG B 1 90 ? -15.242 -0.542 14.445 1 94.19 90 ARG B C 1
ATOM 2043 O O . ARG B 1 90 ? -16.281 -1.073 14.828 1 94.19 90 ARG B O 1
ATOM 2050 N N . TYR B 1 91 ? -14.383 -1.103 13.672 1 94.19 91 TYR B N 1
ATOM 2051 C CA . TYR B 1 91 ? -14.734 -2.375 13.047 1 94.19 91 TYR B CA 1
ATOM 2052 C C . TYR B 1 91 ? -13.867 -3.504 13.594 1 94.19 91 TYR B C 1
ATOM 2054 O O . TYR B 1 91 ? -13.773 -4.57 12.977 1 94.19 91 TYR B O 1
ATOM 2062 N N . GLY B 1 92 ? -13.227 -3.297 14.68 1 91.25 92 GLY B N 1
ATOM 2063 C CA . GLY B 1 92 ? -12.336 -4.266 15.297 1 91.25 92 GLY B CA 1
ATOM 2064 C C . GLY B 1 92 ? -12.953 -5.648 15.414 1 91.25 92 GLY B C 1
ATOM 2065 O O . GLY B 1 92 ? -12.391 -6.629 14.914 1 91.25 92 GLY B O 1
ATOM 2066 N N . PRO B 1 93 ? -14.125 -5.734 15.953 1 91.44 93 PRO B N 1
ATOM 2067 C CA . PRO B 1 93 ? -14.766 -7.039 16.125 1 91.44 93 PRO B CA 1
ATOM 2068 C C . PRO B 1 93 ? -15.102 -7.711 14.789 1 91.44 93 PRO B C 1
ATOM 2070 O O . PRO B 1 93 ? -14.977 -8.93 14.664 1 91.44 93 PRO B O 1
ATOM 2073 N N . GLU B 1 94 ? -15.539 -6.934 13.789 1 93.62 94 GLU B N 1
ATOM 2074 C CA . GLU B 1 94 ? -15.906 -7.477 12.484 1 93.62 94 GLU B CA 1
ATOM 2075 C C . GLU B 1 94 ? -14.672 -7.898 11.695 1 93.62 94 GLU B C 1
ATOM 2077 O O . GLU B 1 94 ? -14.758 -8.75 10.805 1 93.62 94 GLU B O 1
ATOM 2082 N N . LEU B 1 95 ? -13.508 -7.324 12.07 1 93.31 95 LEU B N 1
ATOM 2083 C CA . LEU B 1 95 ? -12.266 -7.59 11.359 1 93.31 95 LEU B CA 1
ATOM 2084 C C . LEU B 1 95 ? -11.602 -8.867 11.867 1 93.31 95 LEU B C 1
ATOM 2086 O O . LEU B 1 95 ? -10.617 -9.328 11.289 1 93.31 95 LEU B O 1
ATOM 2090 N N . ARG B 1 96 ? -12.133 -9.492 12.797 1 89 96 ARG B N 1
ATOM 2091 C CA . ARG B 1 96 ? -11.57 -10.734 13.328 1 89 96 ARG B CA 1
ATOM 2092 C C . ARG B 1 96 ? -11.859 -11.906 12.398 1 89 96 ARG B C 1
ATOM 2094 O O . ARG B 1 96 ? -10.953 -12.633 12 1 89 96 ARG B O 1
ATOM 2101 N N . PRO B 1 97 ? -13.086 -12.008 11.961 1 90.38 97 PRO B N 1
ATOM 2102 C CA . PRO B 1 97 ? -13.414 -13.148 11.109 1 90.38 97 PRO B CA 1
ATOM 2103 C C . PRO B 1 97 ? -13.438 -12.789 9.625 1 90.38 97 PRO B C 1
ATOM 2105 O O . PRO B 1 97 ? -13.68 -13.656 8.781 1 90.38 97 PRO B O 1
ATOM 2108 N N . ARG B 1 98 ? -13.273 -11.445 9.266 1 93.06 98 ARG B N 1
ATOM 2109 C CA . ARG B 1 98 ? -13.391 -11.016 7.875 1 93.06 98 ARG B CA 1
ATOM 2110 C C . ARG B 1 98 ? -12.195 -10.164 7.457 1 93.06 98 ARG B C 1
ATOM 2112 O O . ARG B 1 98 ? -11.609 -9.461 8.2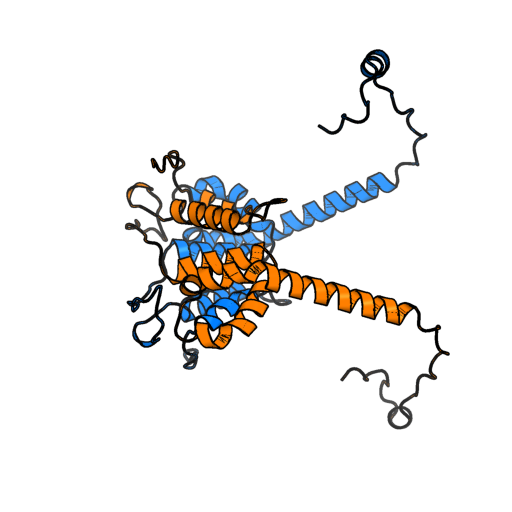81 1 93.06 98 ARG B O 1
ATOM 2119 N N . THR B 1 99 ? -11.898 -10.258 6.23 1 94 99 THR B N 1
ATOM 2120 C CA . THR B 1 99 ? -10.828 -9.406 5.715 1 94 99 THR B CA 1
ATOM 2121 C C . THR B 1 99 ? -11.281 -7.953 5.641 1 94 99 THR B C 1
ATOM 2123 O O . THR B 1 99 ? -12.484 -7.672 5.602 1 94 99 THR B O 1
ATOM 2126 N N . LEU B 1 100 ? -10.336 -7.062 5.613 1 96 100 LEU B N 1
ATOM 2127 C CA . LEU B 1 100 ? -10.617 -5.645 5.418 1 96 100 LEU B CA 1
ATOM 2128 C C . LEU B 1 100 ? -11.383 -5.414 4.117 1 96 100 LEU B C 1
ATOM 2130 O O . LEU B 1 100 ? -12.336 -4.641 4.082 1 96 100 LEU B O 1
ATOM 2134 N N . ALA B 1 101 ? -11 -6.109 3.068 1 96.12 101 ALA B N 1
ATOM 2135 C CA . ALA B 1 101 ? -11.633 -5.98 1.758 1 96.12 101 ALA B CA 1
ATOM 2136 C C . ALA B 1 101 ? -13.102 -6.398 1.812 1 96.12 101 ALA B C 1
ATOM 2138 O O . ALA B 1 101 ? -13.953 -5.789 1.162 1 96.12 101 ALA B O 1
ATOM 2139 N N . SER B 1 102 ? -13.367 -7.391 2.607 1 95.75 102 SER B N 1
ATOM 2140 C CA . SER B 1 102 ? -14.742 -7.875 2.738 1 95.75 102 SER B CA 1
ATOM 2141 C C . SER B 1 102 ? -15.625 -6.84 3.422 1 95.75 102 SER B C 1
ATOM 2143 O O . SER B 1 102 ? -16.844 -6.809 3.203 1 95.75 102 SER B O 1
ATOM 2145 N N . LEU B 1 103 ? -15.016 -5.934 4.234 1 96.75 103 LEU B N 1
ATOM 2146 C CA . LEU B 1 103 ? -15.773 -4.945 4.996 1 96.75 103 LEU B CA 1
ATOM 2147 C C . LEU B 1 103 ? -15.859 -3.623 4.242 1 96.75 103 LEU B C 1
ATOM 2149 O O . LEU B 1 103 ? -16.547 -2.699 4.676 1 96.75 103 LEU B O 1
ATOM 2153 N N . LYS B 1 104 ? -15.219 -3.527 3.156 1 97.44 104 LYS B N 1
ATOM 2154 C CA . LYS B 1 104 ? -15.109 -2.281 2.402 1 97.44 104 LYS B CA 1
ATOM 2155 C C . LYS B 1 104 ? -16.484 -1.691 2.107 1 97.44 104 LYS B C 1
ATOM 2157 O O . LYS B 1 104 ? -16.703 -0.489 2.275 1 97.44 104 LYS B O 1
ATOM 2162 N N . PRO B 1 105 ? -17.5 -2.482 1.674 1 97.31 105 PRO B N 1
ATOM 2163 C CA . PRO B 1 105 ? -18.812 -1.891 1.419 1 97.31 105 PRO B CA 1
ATOM 2164 C C . PRO B 1 105 ? -19.422 -1.237 2.66 1 97.31 105 PRO B C 1
ATOM 2166 O O . PRO B 1 105 ? -19.984 -0.142 2.574 1 97.31 105 PRO B O 1
ATOM 2169 N N . GLU B 1 106 ? -19.312 -1.842 3.818 1 96.69 106 GLU B N 1
ATOM 2170 C CA . GLU B 1 106 ? -19.828 -1.292 5.07 1 96.69 106 GLU B CA 1
ATOM 2171 C C . GLU B 1 106 ? -19.062 -0.03 5.469 1 96.69 106 GLU B C 1
ATOM 2173 O O . GLU B 1 106 ? -19.672 0.957 5.895 1 96.69 106 GLU B O 1
ATOM 2178 N N . ILE B 1 107 ? -17.766 -0.073 5.328 1 96.88 107 ILE B N 1
ATOM 2179 C CA . ILE B 1 107 ? -16.922 1.078 5.641 1 96.88 107 ILE B CA 1
ATOM 2180 C C . ILE B 1 107 ? -17.281 2.246 4.73 1 96.88 107 ILE B C 1
ATOM 2182 O O . ILE B 1 107 ? -17.406 3.387 5.188 1 96.88 107 ILE B O 1
ATOM 2186 N N . SER B 1 108 ? -17.5 1.954 3.475 1 97.75 108 SER B N 1
ATOM 2187 C CA . SER B 1 108 ? -17.844 2.973 2.488 1 97.75 108 SER B CA 1
ATOM 2188 C C . SER B 1 108 ? -19.109 3.727 2.891 1 97.75 108 SER B C 1
ATOM 2190 O O . SER B 1 108 ? -19.203 4.938 2.684 1 97.75 108 SER B O 1
ATOM 2192 N N . GLN B 1 109 ? -20 3.074 3.5 1 96.25 109 GLN B N 1
ATOM 2193 C CA . GLN B 1 109 ? -21.266 3.672 3.891 1 96.25 109 GLN B CA 1
ATOM 2194 C C . GLN B 1 109 ? -21.094 4.645 5.051 1 96.25 109 GLN B C 1
ATOM 2196 O O . GLN B 1 109 ? -21.875 5.57 5.223 1 96.25 109 GLN B O 1
ATOM 2201 N N . THR B 1 110 ? -20.047 4.473 5.789 1 96 110 THR B N 1
ATOM 2202 C CA . THR B 1 110 ? -19.875 5.273 6.996 1 96 110 THR B CA 1
ATOM 2203 C C . THR B 1 110 ? -18.719 6.266 6.824 1 96 110 THR B C 1
ATOM 2205 O O . THR B 1 110 ? -18.344 6.949 7.777 1 96 110 THR B O 1
ATOM 2208 N N . LEU B 1 111 ? -18.172 6.316 5.699 1 96.5 111 LEU B N 1
ATOM 2209 C CA . LEU B 1 111 ? -16.953 7.07 5.477 1 96.5 111 LEU B CA 1
ATOM 2210 C C . LEU B 1 111 ? -17.156 8.547 5.793 1 96.5 111 LEU B C 1
ATOM 2212 O O . LEU B 1 111 ? -16.297 9.172 6.434 1 96.5 111 LEU B O 1
ATOM 2216 N N . GLU B 1 112 ? -18.234 9.109 5.367 1 93.19 112 GLU B N 1
ATOM 2217 C CA . GLU B 1 112 ? -18.5 10.531 5.602 1 93.19 112 GLU B CA 1
ATOM 2218 C C . GLU B 1 112 ? -18.562 10.844 7.094 1 93.19 112 GLU B C 1
ATOM 2220 O O . GLU B 1 112 ? -18.016 11.852 7.547 1 93.19 112 GLU B O 1
ATOM 2225 N N . SER B 1 113 ? -19.172 9.984 7.77 1 94.38 113 SER B N 1
ATOM 2226 C CA . SER B 1 113 ? -19.266 10.148 9.219 1 94.38 113 SER B CA 1
ATOM 2227 C C . SER B 1 113 ? -17.906 10.023 9.883 1 94.38 113 SER B C 1
ATOM 2229 O O . SER B 1 113 ? -17.578 10.797 10.781 1 94.38 113 SER B O 1
ATOM 2231 N N . LEU B 1 114 ? -17.125 9.086 9.484 1 95.5 114 LEU B N 1
ATOM 2232 C CA . LEU B 1 114 ? -15.789 8.867 10.039 1 95.5 114 LEU B CA 1
ATOM 2233 C C . LEU B 1 114 ? -14.883 10.07 9.766 1 95.5 114 LEU B C 1
ATOM 2235 O O . LEU B 1 114 ? -14.172 10.531 10.664 1 95.5 114 LEU B O 1
ATOM 2239 N N . VAL B 1 115 ? -14.977 10.547 8.562 1 95.19 115 VAL B N 1
ATOM 2240 C CA . VAL B 1 115 ? -14.148 11.68 8.172 1 95.19 115 VAL B CA 1
ATOM 2241 C C . VAL B 1 115 ? -14.562 12.922 8.961 1 95.19 115 VAL B C 1
ATOM 2243 O O . VAL B 1 115 ? -13.711 13.695 9.414 1 95.19 115 VAL B O 1
ATOM 2246 N N . SER B 1 116 ? -15.828 13.102 9.164 1 93.5 116 SER B N 1
ATOM 2247 C CA . SER B 1 116 ? -16.328 14.219 9.953 1 93.5 116 SER B CA 1
ATOM 2248 C C . SER B 1 116 ? -15.852 14.133 11.398 1 93.5 116 SER B C 1
ATOM 2250 O O . SER B 1 116 ? -15.516 15.148 12.008 1 93.5 116 SER B O 1
ATOM 2252 N N . GLU B 1 117 ? -15.812 12.953 11.914 1 92.38 117 GLU B N 1
ATOM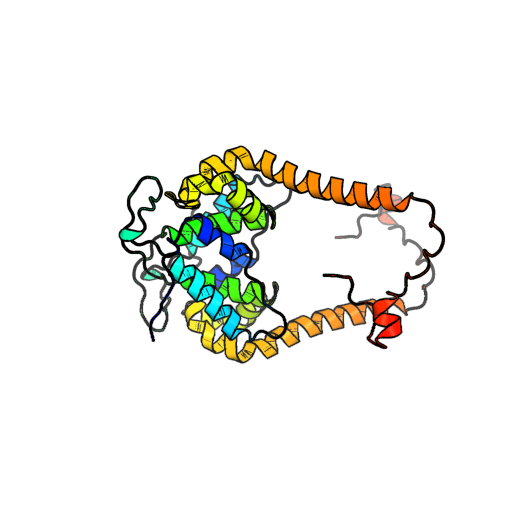 2253 C CA . GLU B 1 117 ? -15.328 12.734 13.273 1 92.38 117 GLU B CA 1
ATOM 2254 C C . GLU B 1 117 ? -13.859 13.125 13.398 1 92.38 117 GLU B C 1
ATOM 2256 O O . GLU B 1 117 ? -13.461 13.734 14.391 1 92.38 117 GLU B O 1
ATOM 2261 N N . ILE B 1 118 ? -13.055 12.797 12.445 1 92.31 118 ILE B N 1
ATOM 2262 C CA . ILE B 1 118 ? -11.633 13.125 12.445 1 92.31 118 ILE B CA 1
ATOM 2263 C C . ILE B 1 118 ? -11.453 14.641 12.391 1 92.31 118 ILE B C 1
ATOM 2265 O O . ILE B 1 118 ? -10.625 15.203 13.109 1 92.31 118 ILE B O 1
ATOM 2269 N N . ASN B 1 119 ? -12.219 15.297 11.586 1 88.62 119 ASN B N 1
ATOM 2270 C CA . ASN B 1 119 ? -12.102 16.734 11.406 1 88.62 119 ASN B CA 1
ATOM 2271 C C . ASN B 1 119 ? -12.609 17.5 12.625 1 88.62 119 ASN B C 1
ATOM 2273 O O . ASN B 1 119 ? -12.133 18.594 12.922 1 88.62 119 ASN B O 1
ATOM 2277 N N . SER B 1 120 ? -13.578 17 13.266 1 84.75 120 SER B N 1
ATOM 2278 C CA . SER B 1 120 ? -14.109 17.625 14.477 1 84.75 120 SER B CA 1
ATOM 2279 C C . SER B 1 120 ? -13.094 17.562 15.617 1 84.75 120 SER B C 1
ATOM 2281 O O . SER B 1 120 ? -12.984 18.5 16.406 1 84.75 120 SER B O 1
ATOM 2283 N N . ASP B 1 121 ? -12.398 16.516 15.695 1 72.44 121 ASP B N 1
ATOM 2284 C CA . ASP B 1 121 ? -11.367 16.375 16.719 1 72.44 121 ASP B CA 1
ATOM 2285 C C . ASP B 1 121 ? -10.227 17.375 16.5 1 72.44 121 ASP B C 1
ATOM 2287 O O . ASP B 1 121 ? -9.695 17.922 17.469 1 72.44 121 ASP B O 1
ATOM 2291 N N . VAL B 1 122 ? -9.938 17.562 15.266 1 67.5 122 VAL B N 1
ATOM 2292 C CA . VAL B 1 122 ? -8.898 18.531 14.922 1 67.5 122 VAL B CA 1
ATOM 2293 C C . VAL B 1 122 ? -9.375 19.953 15.273 1 67.5 122 VAL B C 1
ATOM 2295 O O . VAL B 1 122 ? -8.617 20.734 15.836 1 67.5 122 VAL B O 1
ATOM 2298 N N . THR B 1 123 ? -10.625 20.141 15.008 1 65.19 123 THR B N 1
ATOM 2299 C CA . THR B 1 123 ? -11.195 21.453 15.297 1 65.19 123 THR B CA 1
ATOM 2300 C C . THR B 1 123 ? -11.336 21.656 16.797 1 65.19 123 THR B C 1
ATOM 2302 O O . THR B 1 123 ? -11.078 22.75 17.312 1 65.19 123 THR B O 1
ATOM 2305 N N . ALA B 1 124 ? -11.695 20.625 17.453 1 62.31 124 ALA B N 1
ATOM 2306 C CA . ALA B 1 124 ? -11.836 20.719 18.906 1 62.31 124 ALA B CA 1
ATOM 2307 C C . ALA B 1 124 ? -10.484 20.938 19.578 1 62.31 124 ALA B C 1
ATOM 2309 O O . ALA B 1 124 ? -10.367 21.719 20.516 1 62.31 124 ALA B O 1
ATOM 2310 N N . MET B 1 125 ? -9.562 20.219 19.031 1 60.28 125 MET B N 1
ATOM 2311 C CA . MET B 1 125 ? -8.219 20.391 19.578 1 60.28 125 MET B CA 1
ATOM 2312 C C . MET B 1 125 ? -7.684 21.781 19.266 1 60.28 125 MET B C 1
ATOM 2314 O O . MET B 1 125 ? -7.039 22.406 20.109 1 60.28 125 MET B O 1
ATOM 2318 N N . ARG B 1 126 ? -8.016 22.234 18.125 1 57.94 126 ARG B N 1
ATOM 2319 C CA . ARG B 1 126 ? -7.629 23.594 17.75 1 57.94 126 ARG B CA 1
ATOM 2320 C C . ARG B 1 126 ? -8.398 24.625 18.578 1 57.94 126 ARG B C 1
ATOM 2322 O O . ARG B 1 126 ? -7.82 25.609 19.016 1 57.94 126 ARG B O 1
ATOM 2329 N N . ALA B 1 127 ? -9.641 24.344 18.797 1 57.72 127 ALA B N 1
ATOM 2330 C CA . ALA B 1 127 ? -10.453 25.25 19.609 1 57.72 127 ALA B CA 1
ATOM 2331 C C . ALA B 1 127 ? -9.984 25.25 21.062 1 57.72 127 ALA B C 1
ATOM 2333 O O . ALA B 1 127 ? -9.93 26.312 21.688 1 57.72 127 ALA B O 1
ATOM 2334 N N . SER B 1 128 ? -9.695 24.109 21.516 1 57.06 128 SER B N 1
ATOM 2335 C CA . SER B 1 128 ? -9.188 24.031 22.891 1 57.06 128 SER B CA 1
ATOM 2336 C C . SER B 1 128 ? -7.82 24.703 23.016 1 57.06 128 SER B C 1
ATOM 2338 O O . SER B 1 128 ? -7.508 25.312 24.031 1 57.06 128 SER B O 1
ATOM 2340 N N . ALA B 1 129 ? -7.109 24.594 21.969 1 55.56 129 ALA B N 1
ATOM 2341 C CA . ALA B 1 129 ? -5.812 25.266 21.969 1 55.56 129 ALA B CA 1
ATOM 2342 C C . ALA B 1 129 ? -5.984 26.781 21.859 1 55.56 129 ALA B C 1
ATOM 2344 O O . ALA B 1 129 ? -5.195 27.531 22.422 1 55.56 129 ALA B O 1
ATOM 2345 N N . SER B 1 130 ? -7.039 27.156 21.156 1 50.47 130 SER B N 1
ATOM 2346 C CA . SER B 1 130 ? -7.328 28.578 21.047 1 50.47 130 SER B CA 1
ATOM 2347 C C . SER B 1 130 ? -7.902 29.125 22.344 1 50.47 130 SER B C 1
ATOM 2349 O O . SER B 1 130 ? -7.664 30.281 22.703 1 50.47 130 SER B O 1
ATOM 2351 N N . PHE B 1 131 ? -8.648 28.312 23.047 1 51.56 131 PHE B N 1
ATOM 2352 C CA . PHE B 1 131 ? -9.172 28.75 24.344 1 51.56 131 PHE B CA 1
ATOM 2353 C C . PHE B 1 131 ? -8.055 28.891 25.359 1 51.56 131 PHE B C 1
ATOM 2355 O O . PHE B 1 131 ? -8.133 29.734 26.266 1 51.56 131 PHE B O 1
ATOM 2362 N N . ASP B 1 132 ? -7.121 28.094 25.188 1 49.16 132 ASP B N 1
ATOM 2363 C CA . ASP B 1 132 ? -6.02 28.219 26.141 1 49.16 132 ASP B CA 1
ATOM 2364 C C . ASP B 1 132 ? -5.23 29.5 25.891 1 49.16 132 ASP B C 1
ATOM 2366 O O . ASP B 1 132 ? -4.496 29.969 26.75 1 49.16 132 ASP B O 1
ATOM 2370 N N . GLN B 1 133 ? -5.461 29.969 24.688 1 47.56 133 GLN B N 1
ATOM 2371 C CA . GLN B 1 133 ? -4.711 31.188 24.406 1 47.56 133 GLN B CA 1
ATOM 2372 C C . GLN B 1 133 ? -5.387 32.406 25.047 1 47.56 133 GLN B C 1
ATOM 2374 O O . GLN B 1 133 ? -4.785 33.469 25.141 1 47.56 133 GLN B O 1
ATOM 2379 N N . ALA B 1 134 ? -6.703 32.344 25.344 1 45.06 134 ALA B N 1
ATOM 2380 C CA . ALA B 1 134 ? -7.344 33.531 25.922 1 45.06 134 ALA B CA 1
ATOM 2381 C C . ALA B 1 134 ? -7.207 33.531 27.438 1 45.06 134 ALA B C 1
ATOM 2383 O O . ALA B 1 134 ? -7.824 34.375 28.109 1 45.06 134 ALA B O 1
ATOM 2384 N N . ARG B 1 135 ? -6.734 32.5 28.094 1 45.47 135 ARG B N 1
ATOM 2385 C CA . ARG B 1 135 ? -6.574 32.688 29.531 1 45.47 135 ARG B CA 1
ATOM 2386 C C . ARG B 1 135 ? -5.504 33.75 29.828 1 45.47 135 ARG B C 1
ATOM 2388 O O . ARG B 1 135 ? -4.461 33.781 29.172 1 45.47 135 ARG B O 1
ATOM 2395 N N . PRO B 1 136 ? -5.895 34.812 30.5 1 44.47 136 PRO B N 1
ATOM 2396 C CA . PRO B 1 136 ? -4.926 35.844 30.859 1 44.47 136 PRO B CA 1
ATOM 2397 C C . PRO B 1 136 ? -3.57 35.281 31.281 1 44.47 136 PRO B C 1
ATOM 2399 O O . PRO B 1 136 ? -3.496 34.156 31.75 1 44.47 136 PRO B O 1
ATOM 2402 N N . LYS B 1 137 ? -2.412 35.75 30.703 1 41.72 137 LYS B N 1
ATOM 2403 C CA . LYS B 1 137 ? -1.037 35.5 31.125 1 41.72 137 LYS B CA 1
ATOM 2404 C C . LYS B 1 137 ? -0.95 35.344 32.656 1 41.72 137 LYS B C 1
ATOM 2406 O O . LYS B 1 137 ? -1.077 36.344 33.375 1 41.72 137 LYS B O 1
ATOM 2411 N N . SER B 1 138 ? -1.623 34.375 33.219 1 40.62 138 SER B N 1
ATOM 2412 C CA . SER B 1 138 ? -1.486 34.219 34.656 1 40.62 138 SER B CA 1
ATOM 2413 C C . SER B 1 138 ? -0.043 34.406 35.125 1 40.62 138 SER B C 1
ATOM 2415 O O . SER B 1 138 ? 0.889 34.219 34.344 1 40.62 138 SER B O 1
ATOM 2417 N N . LYS B 1 139 ? 0.126 35.125 36.312 1 43.56 139 LYS B N 1
ATOM 2418 C CA . LYS B 1 139 ? 1.37 35.5 36.969 1 43.56 139 LYS B CA 1
ATOM 2419 C C . LYS B 1 139 ? 2.387 34.375 36.906 1 43.56 139 LYS B C 1
ATOM 2421 O O . LYS B 1 139 ? 2.012 33.188 36.844 1 43.56 139 LYS B O 1
ATOM 2426 N N . PRO B 1 140 ? 3.645 34.719 36.562 1 40.28 140 PRO B N 1
ATOM 2427 C CA . PRO B 1 140 ? 4.754 33.781 36.531 1 40.28 140 PRO B CA 1
ATOM 2428 C C . PRO B 1 140 ? 4.672 32.75 37.656 1 40.28 140 PRO B C 1
ATOM 2430 O O . PRO B 1 140 ? 4.582 33.125 38.812 1 40.28 140 PRO B O 1
ATOM 2433 N N . LEU B 1 141 ? 3.775 31.766 37.531 1 39.31 141 LEU B N 1
ATOM 2434 C CA . LEU B 1 141 ? 3.76 30.766 38.625 1 39.31 141 LEU B CA 1
ATOM 2435 C C . LEU B 1 141 ? 5.168 30.516 39.156 1 39.31 141 LEU B C 1
ATOM 2437 O O . LEU B 1 141 ? 6.117 30.391 38.375 1 39.31 141 LEU B O 1
ATOM 2441 N N . ARG B 1 142 ? 5.473 31.016 40.281 1 40.12 142 ARG B N 1
ATOM 2442 C CA . ARG B 1 142 ? 6.691 30.781 41.062 1 40.12 142 ARG B CA 1
ATOM 2443 C C . ARG B 1 142 ? 7.195 29.359 40.875 1 40.12 142 ARG B C 1
ATOM 2445 O O . ARG B 1 142 ? 6.43 28.406 40.969 1 40.12 142 ARG B O 1
ATOM 2452 N N . ARG B 1 143 ? 8.078 29.266 39.969 1 38.75 143 ARG B N 1
ATOM 2453 C CA . ARG B 1 143 ? 8.828 28.031 39.75 1 38.75 143 ARG B CA 1
ATOM 2454 C C . ARG B 1 143 ? 9.008 27.25 41.031 1 38.75 143 ARG B C 1
ATOM 2456 O O . ARG B 1 143 ? 9.672 27.719 41.969 1 38.75 143 ARG B O 1
ATOM 2463 N N . LYS B 1 144 ? 7.855 26.656 41.5 1 39.88 144 LYS B N 1
ATOM 2464 C CA . LYS B 1 144 ? 7.984 25.812 42.688 1 39.88 144 LYS B CA 1
ATOM 2465 C C . LYS B 1 144 ? 9.211 24.906 42.594 1 39.88 144 LYS B C 1
ATOM 2467 O O . LYS B 1 144 ? 9.375 24.172 41.625 1 39.88 144 LYS B O 1
ATOM 2472 N N . ILE B 1 145 ? 10.344 25.438 42.906 1 39.84 145 ILE B N 1
ATOM 2473 C CA . ILE B 1 145 ? 11.586 24.719 43.188 1 39.84 145 ILE B CA 1
ATOM 2474 C C . ILE B 1 145 ? 11.32 23.547 44.125 1 39.84 145 ILE B C 1
ATOM 2476 O O . ILE B 1 145 ? 10.641 23.703 45.125 1 39.84 145 ILE B O 1
ATOM 2480 N N . CYS B 1 146 ? 11.195 22.328 43.625 1 40.25 146 CYS B N 1
ATOM 2481 C CA . CYS B 1 146 ? 11.055 21.172 44.5 1 40.25 146 CYS B CA 1
ATOM 2482 C C . CYS B 1 146 ? 11.992 21.266 45.688 1 40.25 146 CYS B C 1
ATOM 2484 O O . CYS B 1 146 ? 13.203 21.391 45.531 1 40.25 146 CYS B O 1
ATOM 2486 N N . PRO B 1 147 ? 11.438 21.688 46.781 1 46.75 147 PRO B N 1
ATOM 2487 C CA . PRO B 1 147 ? 12.289 21.844 47.969 1 46.75 147 PRO B CA 1
ATOM 2488 C C . PRO B 1 147 ? 13.211 20.656 48.219 1 46.75 147 PRO B C 1
ATOM 2490 O O . PRO B 1 147 ? 14.352 20.828 48.656 1 46.75 147 PRO B O 1
ATOM 2493 N N . LEU B 1 148 ? 12.656 19.469 47.875 1 44.62 148 LEU B N 1
ATOM 2494 C CA . LEU B 1 148 ? 13.477 18.281 48.125 1 44.62 148 LEU B CA 1
ATOM 2495 C C . LEU B 1 148 ? 14.695 18.266 47.219 1 44.62 148 LEU B C 1
ATOM 2497 O O . LEU B 1 148 ? 15.805 17.922 47.656 1 44.62 148 LEU B O 1
ATOM 2501 N N . CYS B 1 149 ? 14.453 18.578 46 1 45.78 149 CYS B N 1
ATOM 2502 C CA . CYS B 1 149 ? 15.594 18.562 45.125 1 45.78 149 CYS B CA 1
ATOM 2503 C C . CYS B 1 149 ? 16.531 19.734 45.406 1 45.78 149 CYS B C 1
ATOM 2505 O O . CYS B 1 149 ? 17.75 19.594 45.281 1 45.78 149 CYS B O 1
ATOM 2507 N N . LYS B 1 150 ? 15.977 20.875 45.719 1 47.81 150 LYS B N 1
ATOM 2508 C CA . LYS B 1 150 ? 16.828 21.969 46.188 1 47.81 150 LYS B CA 1
ATOM 2509 C C . LYS B 1 150 ? 17.719 21.531 47.344 1 47.81 150 LYS B C 1
ATOM 2511 O O . LYS B 1 150 ? 18.922 21.844 47.344 1 47.81 150 LYS B O 1
ATOM 2516 N N . GLU B 1 151 ? 17.109 20.859 48.188 1 54.94 151 GLU B N 1
ATOM 2517 C CA . GLU B 1 151 ? 17.891 20.344 49.344 1 54.94 151 GLU B CA 1
ATOM 2518 C C . GLU B 1 151 ? 18.875 19.281 48.875 1 54.94 151 GLU B C 1
ATOM 2520 O O . GLU B 1 151 ? 19.984 19.188 49.438 1 54.94 151 GLU B O 1
ATOM 2525 N N . ALA B 1 152 ? 18.453 18.438 47.906 1 49.03 152 ALA B N 1
ATOM 2526 C CA . ALA B 1 152 ? 19.328 17.359 47.438 1 49.03 152 ALA B CA 1
ATOM 2527 C C . ALA B 1 152 ? 20.219 17.812 46.281 1 49.03 152 ALA B C 1
ATOM 2529 O O . ALA B 1 152 ? 20.984 17.031 45.719 1 49.03 152 ALA B O 1
ATOM 2530 N N . LYS B 1 153 ? 20.422 19.109 45.906 1 48.44 153 LYS B N 1
ATOM 2531 C CA . LYS B 1 153 ? 21.297 19.703 44.906 1 48.44 153 LYS B CA 1
ATOM 2532 C C . LYS B 1 153 ? 21.109 19.031 43.531 1 48.44 153 LYS B C 1
ATOM 2534 O O . LYS B 1 153 ? 22.094 18.844 42.812 1 48.44 153 LYS B O 1
ATOM 2539 N N . ARG B 1 154 ? 20.094 18.281 43.219 1 44.66 154 ARG B N 1
ATOM 2540 C CA . ARG B 1 154 ? 19.859 17.609 41.938 1 44.66 154 ARG B CA 1
ATOM 2541 C C . ARG B 1 154 ? 19.109 18.5 40.969 1 44.66 154 ARG B C 1
ATOM 2543 O O . ARG B 1 154 ? 18.406 19.438 41.375 1 44.66 154 ARG B O 1
ATOM 2550 N N . PRO B 1 155 ? 19.375 18.469 39.594 1 46.28 155 PRO B N 1
ATOM 2551 C CA . PRO B 1 155 ? 18.719 19.297 38.562 1 46.28 155 PRO B CA 1
ATOM 2552 C C . PRO B 1 155 ? 17.203 19.188 38.625 1 46.28 155 PRO B C 1
ATOM 2554 O O . PRO B 1 155 ? 16.656 18.125 38.969 1 46.28 155 PRO B O 1
ATOM 2557 N N . HIS B 1 156 ? 16.312 20.156 39 1 41.94 156 HIS B N 1
ATOM 2558 C CA . HIS B 1 156 ? 14.898 20.344 39.312 1 41.94 156 HIS B CA 1
ATOM 2559 C C . HIS B 1 156 ? 14.039 20.203 38.062 1 41.94 156 HIS B C 1
ATOM 2561 O O . HIS B 1 156 ? 12.828 20.438 38.125 1 41.94 156 HIS B O 1
ATOM 2567 N N . MET B 1 157 ? 14.453 20.344 36.875 1 40.47 157 MET B N 1
ATOM 2568 C CA . MET B 1 157 ? 13.539 20.469 35.75 1 40.47 157 MET B CA 1
ATOM 2569 C C . MET B 1 157 ? 12.898 19.125 35.406 1 40.47 157 MET B C 1
ATOM 2571 O O . MET B 1 157 ? 12.312 18.969 34.344 1 40.47 157 MET B O 1
ATOM 2575 N N . HIS B 1 158 ? 13.062 17.938 36.062 1 37.31 158 HIS B N 1
ATOM 2576 C CA . HIS B 1 158 ? 12.609 16.656 35.531 1 37.31 158 HIS B CA 1
ATOM 2577 C C . HIS B 1 158 ? 11.102 16.5 35.688 1 37.31 158 HIS B C 1
ATOM 2579 O O . HIS B 1 158 ? 10.641 15.75 36.531 1 37.31 158 HIS B O 1
ATOM 2585 N N . PHE B 1 159 ? 10.234 17.438 35.656 1 34.03 159 PHE B N 1
ATOM 2586 C CA . PHE B 1 159 ? 8.844 17.125 35.938 1 34.03 159 PHE B CA 1
ATOM 2587 C C . PHE B 1 159 ? 8.258 16.219 34.844 1 34.03 159 PHE B C 1
ATOM 2589 O O . PHE B 1 159 ? 7.109 15.773 34.969 1 34.03 159 PHE B O 1
ATOM 2596 N N . ARG B 1 160 ? 8.828 16.094 33.656 1 31.08 160 ARG B N 1
ATOM 2597 C CA . ARG B 1 160 ? 7.914 15.531 32.688 1 31.08 160 ARG B CA 1
ATOM 2598 C C . ARG B 1 160 ? 7.656 14.055 32.969 1 31.08 160 ARG B C 1
ATOM 2600 O O . ARG B 1 160 ? 6.953 13.383 32.188 1 31.08 160 ARG B O 1
ATOM 2607 N N . SER B 1 161 ? 7.938 13.453 33.969 1 24.84 161 SER B N 1
ATOM 2608 C CA . SER B 1 161 ? 7.348 12.125 33.906 1 24.84 161 SER B CA 1
ATOM 2609 C C . SER B 1 161 ? 5.828 12.188 34 1 24.84 161 SER B C 1
ATOM 2611 O O . SER B 1 161 ? 5.285 13.07 34.688 1 24.84 161 SER B O 1
#

Radius of gyration: 26.2 Å; Cα contacts (8 Å, |Δi|>4): 298; chains: 2; bounding box: 44×71×75 Å

pLDDT: mean 77.26, std 24.0, range [19.67, 98.56]

Sequence (322 aa):
MIRLHYGFQTSGSHFLDLNDIKLEVDERYEDLYQRLCAIIEDSLLTPESNITHHGATITEEELTPTLENFIVLTWLRLINPELPKLVKQRYGPELRPRTLASLKPEISQTLESLVSEINSDVTAMRASASFDQARPKSKPLRRKICPLCKEAKRPHMHFRSMIRLHYGFQTSGSHFLDLNDIKLEVDERYEDLYQRLCAIIEDSLLTPESNITHHGATITEEELTPTLENFIVLTWLRLINPELPKLVKQRYGPELRPRTLASLKPEISQTLESLVSEINSDVTAMRASASFDQARPKSKPLRRKICPLCKEAKRPHMHFRS

Secondary structure (DSSP, 8-state):
-----------HHHHHGGGG--PPTT--HHHHHHHHHHHHHTTS--GGG--EETTEEP------HHHHHHHHHHHHHHH-TTHHHHHHHHHTTTTTTB-HHHHHHHHHHHHHHHHHHHHHHHHHHHHHHHHGGGS-----------HHHHHHT--S-GGG-/------S----HHHHHGGGG--PPTT--HHHHHHHHHHHHHHHS--GGG--EETTEE-------HHHHHHHHHHHHHHH-TTHHHHHHHHHTTTTTTB-HHHHHHHHHHHHHHHHHHHHHHHHHHHHHHHHGGGS-----------HHHHHHT--S-TT--

Solvent-accessible surface area (backbone atoms only — not comparable to full-atom values): 18780 Å² total; per-residue (Å²): 136,72,84,72,75,67,85,70,63,52,22,32,45,56,55,49,51,59,74,72,66,66,73,54,89,92,55,54,70,68,55,52,43,50,53,51,51,49,54,52,60,52,45,46,49,38,63,84,50,64,37,26,52,77,84,34,81,43,63,76,54,72,93,44,70,61,52,43,28,48,51,48,52,50,46,37,38,55,75,34,79,62,42,47,60,52,47,40,68,74,37,37,78,63,16,45,46,22,34,53,47,54,43,42,70,65,51,61,74,42,42,68,59,53,53,49,52,56,53,48,50,53,46,48,52,50,49,53,54,50,54,60,65,68,52,72,86,66,70,82,69,72,76,76,65,51,63,66,33,64,72,63,75,48,89,71,82,72,69,80,115,133,82,78,71,70,70,84,68,65,53,22,32,43,54,56,48,51,59,74,71,64,67,72,54,90,91,54,54,70,66,56,52,44,49,53,53,52,50,55,52,62,52,46,46,49,38,62,83,53,64,38,25,53,76,84,34,79,44,62,74,53,73,91,44,71,62,52,43,28,49,54,49,52,50,45,36,40,54,75,33,78,62,42,46,58,52,48,39,69,74,39,37,77,64,14,45,46,22,32,53,49,53,42,41,70,63,50,61,73,43,40,68,60,54,53,49,52,57,53,49,51,53,48,48,51,48,47,52,53,51,53,61,64,67,51,71,86,66,71,81,70,71,76,76,65,52,63,66,33,64,73,64,73,47,90,73,80,75,64,81,116